Protein AF-A0A645D4J9-F1 (afdb_monomer_lite)

Organism: NCBI:txid1076179

Radius of gyration: 24.69 Å; chains: 1; bounding box: 59×54×54 Å

Structure (mmCIF, N/CA/C/O backbone):
data_AF-A0A645D4J9-F1
#
_entry.id   AF-A0A645D4J9-F1
#
loop_
_atom_site.group_PDB
_atom_site.id
_atom_site.type_symbol
_atom_site.label_atom_id
_atom_site.label_alt_id
_atom_site.label_comp_id
_atom_site.label_asym_id
_atom_site.label_entity_id
_atom_site.label_seq_id
_atom_site.pdbx_PDB_ins_code
_atom_site.Cartn_x
_atom_site.Cartn_y
_atom_site.Cartn_z
_atom_site.occupancy
_atom_site.B_iso_or_equiv
_atom_site.auth_seq_id
_atom_site.auth_comp_id
_atom_site.auth_asym_id
_atom_site.auth_atom_id
_atom_site.pdbx_PDB_model_num
ATOM 1 N N . MET A 1 1 ? -3.483 6.373 19.354 1.00 49.97 1 MET A N 1
ATOM 2 C CA . MET A 1 1 ? -4.827 6.719 18.842 1.00 49.97 1 MET A CA 1
ATOM 3 C C . MET A 1 1 ? -5.798 6.768 20.011 1.00 49.97 1 MET A C 1
ATOM 5 O O . MET A 1 1 ? -5.728 5.879 20.851 1.00 49.97 1 MET A O 1
ATOM 9 N N . THR A 1 2 ? -6.662 7.783 20.091 1.00 68.56 2 THR A N 1
ATOM 10 C CA . THR A 1 2 ? -7.781 7.815 21.055 1.00 68.56 2 THR A CA 1
ATOM 11 C C . THR A 1 2 ? -8.866 6.850 20.581 1.00 68.56 2 THR A C 1
ATOM 13 O O . THR A 1 2 ? -9.173 6.830 19.387 1.00 68.56 2 THR A O 1
ATOM 16 N N . LYS A 1 3 ? -9.419 6.028 21.480 1.00 84.44 3 LYS A N 1
ATOM 17 C CA . LYS A 1 3 ? -10.487 5.077 21.137 1.00 84.44 3 LYS A CA 1
ATOM 18 C C . LYS A 1 3 ? -11.760 5.845 20.759 1.00 84.44 3 LYS A C 1
ATOM 20 O O . LYS A 1 3 ? -12.033 6.909 21.307 1.00 84.44 3 LYS A O 1
ATOM 25 N N . CYS A 1 4 ? -12.540 5.300 19.833 1.00 92.75 4 CYS A N 1
ATOM 26 C CA . CYS A 1 4 ? -13.821 5.864 19.413 1.00 92.75 4 CYS A CA 1
ATOM 27 C C . CYS A 1 4 ? -14.784 4.749 19.012 1.00 92.75 4 CYS A C 1
ATOM 29 O O . CYS A 1 4 ? -14.361 3.622 18.750 1.00 92.75 4 CYS A O 1
ATOM 31 N N . VAL A 1 5 ? -16.068 5.079 18.939 1.00 94.06 5 VAL A N 1
ATOM 32 C CA . VAL A 1 5 ? -17.047 4.268 18.215 1.00 94.06 5 VAL A CA 1
ATOM 33 C C . VAL A 1 5 ? -17.071 4.776 16.781 1.00 94.06 5 VAL A C 1
ATOM 35 O O . VAL A 1 5 ? -17.392 5.940 16.547 1.00 94.06 5 VAL A O 1
ATOM 38 N N . ARG A 1 6 ? -16.712 3.912 15.832 1.00 94.62 6 ARG A N 1
ATOM 39 C CA . ARG A 1 6 ? -16.712 4.224 14.402 1.00 94.62 6 ARG A CA 1
ATOM 40 C C . ARG A 1 6 ? -17.836 3.472 13.700 1.00 94.62 6 ARG A C 1
ATOM 42 O O . ARG A 1 6 ? -18.024 2.283 13.936 1.00 94.62 6 ARG A O 1
ATOM 49 N N . MET A 1 7 ? -18.543 4.170 12.821 1.00 95.50 7 MET A N 1
ATOM 50 C CA . MET A 1 7 ? -19.530 3.608 11.908 1.00 95.50 7 MET A CA 1
ATOM 51 C C . MET A 1 7 ? -19.189 4.034 10.482 1.00 95.50 7 MET A C 1
ATOM 53 O O . MET A 1 7 ? -19.069 5.230 10.227 1.00 95.50 7 MET A O 1
ATOM 57 N N . ASP A 1 8 ? -19.089 3.068 9.572 1.00 94.25 8 ASP A N 1
ATOM 58 C CA . ASP A 1 8 ? -19.021 3.282 8.127 1.00 94.25 8 ASP A CA 1
ATOM 59 C C . ASP A 1 8 ? -20.307 2.708 7.511 1.00 94.25 8 ASP A C 1
ATOM 61 O O . ASP A 1 8 ? -20.560 1.506 7.599 1.00 94.25 8 ASP A O 1
ATOM 65 N N . LEU A 1 9 ? -21.152 3.566 6.939 1.00 92.38 9 LEU A N 1
ATOM 66 C CA . LEU A 1 9 ? -22.472 3.196 6.427 1.00 92.38 9 LEU A CA 1
ATOM 67 C C . LEU A 1 9 ? -22.624 3.629 4.966 1.00 92.38 9 LEU A C 1
ATOM 69 O O . LEU A 1 9 ? -22.587 4.820 4.657 1.00 92.38 9 LEU A O 1
ATOM 73 N N . MET A 1 10 ? -22.836 2.662 4.071 1.00 92.56 10 MET A N 1
ATOM 74 C CA . MET A 1 10 ? -23.233 2.940 2.689 1.00 92.56 10 MET A CA 1
ATOM 75 C C . MET A 1 10 ? -24.718 3.310 2.652 1.00 92.56 10 MET A C 1
ATOM 77 O O . MET A 1 10 ? -25.559 2.542 3.116 1.00 92.56 10 MET A O 1
ATOM 81 N N . LEU A 1 11 ? -25.032 4.485 2.114 1.00 91.56 11 LEU A N 1
ATOM 82 C CA . LEU A 1 11 ? -26.391 5.006 1.996 1.00 91.56 11 LEU A CA 1
ATOM 83 C C . LEU A 1 11 ? -26.972 4.680 0.617 1.00 91.56 11 LEU A C 1
ATOM 85 O O . LEU A 1 11 ? -26.248 4.637 -0.378 1.00 91.56 11 LEU A O 1
ATOM 89 N N . ASP A 1 12 ? -28.298 4.562 0.531 1.00 90.50 12 ASP A N 1
ATOM 90 C CA . ASP A 1 12 ? -29.012 4.336 -0.738 1.00 90.50 12 ASP A CA 1
ATOM 91 C C . ASP A 1 12 ? -28.785 5.461 -1.764 1.00 90.50 12 ASP A C 1
ATOM 93 O O . ASP A 1 12 ? -28.918 5.260 -2.970 1.00 90.50 12 ASP A O 1
ATOM 97 N N . SER A 1 13 ? -28.402 6.652 -1.295 1.00 90.00 13 SER A N 1
ATOM 98 C CA . SER A 1 13 ? -28.019 7.802 -2.119 1.00 90.00 13 SER A CA 1
ATOM 99 C C . SER A 1 13 ? -26.659 7.642 -2.817 1.00 90.00 13 SER A C 1
ATOM 101 O O . SER A 1 13 ? -26.274 8.505 -3.605 1.00 90.00 13 SER A O 1
ATOM 103 N N . GLY A 1 14 ? -25.919 6.562 -2.539 1.00 88.94 14 GLY A N 1
ATOM 104 C CA . GLY A 1 14 ? -24.580 6.295 -3.075 1.00 88.94 14 GLY A CA 1
ATOM 105 C C . GLY A 1 14 ? -23.442 6.960 -2.293 1.00 88.94 14 GLY A C 1
ATOM 106 O O . GLY A 1 14 ? -22.277 6.773 -2.634 1.00 88.94 14 GLY A O 1
ATOM 107 N N . TYR A 1 15 ? -23.757 7.720 -1.242 1.00 92.31 15 TYR A N 1
ATOM 108 C CA . TYR A 1 15 ? -22.769 8.263 -0.312 1.00 92.31 15 TYR A CA 1
ATOM 109 C C . TYR A 1 15 ? -22.332 7.197 0.696 1.00 92.31 15 TYR A C 1
ATOM 111 O O . TYR A 1 15 ? -23.142 6.406 1.172 1.00 92.31 15 TYR A O 1
ATOM 119 N N . THR A 1 16 ? -21.068 7.240 1.115 1.00 91.81 16 THR A N 1
ATOM 120 C CA . THR A 1 16 ? -20.629 6.566 2.348 1.00 91.81 16 THR A CA 1
ATOM 121 C C . THR A 1 16 ? -20.579 7.581 3.483 1.00 91.81 16 THR A C 1
ATOM 123 O O . THR A 1 16 ? -19.806 8.536 3.410 1.00 91.81 16 THR A O 1
ATOM 126 N N . LEU A 1 17 ? -21.400 7.386 4.518 1.00 94.44 17 LEU A N 1
ATOM 127 C CA . LEU A 1 17 ? -21.369 8.160 5.757 1.00 94.44 17 LEU A CA 1
ATOM 128 C C . LEU A 1 17 ? -20.423 7.490 6.754 1.00 94.44 17 LEU A C 1
ATOM 130 O O . LEU A 1 17 ? -20.649 6.352 7.161 1.00 94.44 17 LEU A O 1
ATOM 134 N N . VAL A 1 18 ? -19.410 8.229 7.194 1.00 95.81 18 VAL A N 1
ATOM 135 C CA . VAL A 1 18 ? -18.502 7.816 8.263 1.00 95.81 18 VAL A CA 1
ATOM 136 C C . VAL A 1 18 ? -18.717 8.710 9.478 1.00 95.81 18 VAL A C 1
ATOM 138 O O . VAL A 1 18 ? -18.652 9.938 9.376 1.00 95.81 18 VAL A O 1
ATOM 141 N N . VAL A 1 19 ? -18.958 8.097 10.635 1.00 97.25 19 VAL A N 1
ATOM 142 C CA . VAL A 1 19 ? -19.100 8.794 11.919 1.00 97.25 19 VAL A CA 1
ATOM 143 C C . VAL A 1 19 ? -18.122 8.204 12.921 1.00 97.25 19 VAL A C 1
ATOM 145 O O . VAL A 1 19 ? -18.145 7.001 13.174 1.00 97.25 19 VAL A O 1
ATOM 148 N N . LEU A 1 20 ? -17.276 9.050 13.506 1.00 96.62 20 LEU A N 1
ATOM 149 C CA . LEU A 1 20 ? -16.421 8.694 14.634 1.00 96.62 20 LEU A CA 1
ATOM 150 C C . LEU A 1 20 ? -16.903 9.470 15.852 1.00 96.62 20 LEU A C 1
ATOM 152 O O . LEU A 1 20 ? -16.869 10.698 15.851 1.00 96.62 20 LEU A O 1
ATOM 156 N N . TYR A 1 21 ? -17.329 8.762 16.889 1.00 97.19 21 TYR A N 1
ATOM 157 C CA . TYR A 1 21 ? -17.737 9.348 18.158 1.00 97.19 21 TYR A CA 1
ATOM 158 C C . TYR A 1 21 ? -16.696 9.054 19.237 1.00 97.19 21 TYR A C 1
ATOM 160 O O . TYR A 1 21 ? -16.353 7.896 19.483 1.00 97.19 21 TYR A O 1
ATOM 168 N N . TYR A 1 22 ? -16.200 10.109 19.878 1.00 95.44 22 TYR A N 1
ATOM 169 C CA . TYR A 1 22 ? -15.196 10.082 20.938 1.00 95.44 22 TYR A CA 1
ATOM 170 C C . TYR A 1 22 ? -15.843 10.500 22.268 1.00 95.44 22 TYR A C 1
ATOM 172 O O . TYR A 1 22 ? -15.874 11.699 22.568 1.00 95.44 22 TYR A O 1
ATOM 180 N N . PRO A 1 23 ? -16.333 9.552 23.091 1.00 93.62 23 PRO A N 1
ATOM 181 C CA . PRO A 1 23 ? -17.029 9.877 24.339 1.00 93.62 23 PRO A CA 1
ATOM 182 C C . PRO A 1 23 ? -16.160 10.639 25.344 1.00 93.62 23 PRO A C 1
ATOM 184 O O . PRO A 1 23 ? -16.650 11.512 26.049 1.00 93.62 23 PRO A O 1
ATOM 187 N N . GLU A 1 24 ? -14.853 10.355 25.390 1.00 92.69 24 GLU A N 1
ATOM 188 C CA . GLU A 1 24 ? -13.922 10.962 26.360 1.00 92.69 24 GLU A CA 1
ATOM 189 C C . GLU A 1 24 ? -13.765 12.478 26.202 1.00 92.69 24 GLU A C 1
ATOM 191 O O . GLU A 1 24 ? -13.467 13.176 27.169 1.00 92.69 24 GLU A O 1
ATOM 196 N N . ILE A 1 25 ? -13.953 12.979 24.982 1.00 92.75 25 ILE A N 1
ATOM 197 C CA . ILE A 1 25 ? -13.837 14.402 24.645 1.00 92.75 25 ILE A CA 1
ATOM 198 C C . ILE A 1 25 ? -15.144 14.965 24.083 1.00 92.75 25 ILE A C 1
ATOM 200 O O . ILE A 1 25 ? -15.151 16.077 23.562 1.00 92.75 25 ILE A O 1
ATOM 204 N N . SER A 1 26 ? -16.236 14.198 24.168 1.00 94.25 26 SER A N 1
ATOM 205 C CA . SER A 1 26 ? -17.559 14.551 23.650 1.00 94.25 26 SER A CA 1
ATOM 206 C C . SER A 1 26 ? -17.520 15.085 22.214 1.00 94.25 26 SER A C 1
ATOM 208 O O . SER A 1 26 ? -18.123 16.114 21.919 1.00 94.25 26 SER A O 1
ATOM 210 N N . ALA A 1 27 ? -16.798 14.417 21.314 1.00 95.94 27 ALA A N 1
ATOM 211 C CA . ALA A 1 27 ? -16.612 14.893 19.943 1.00 95.94 27 ALA A CA 1
ATOM 212 C C . ALA A 1 27 ? -17.126 13.894 18.907 1.00 95.94 27 ALA A C 1
ATOM 214 O O . ALA A 1 27 ? -16.941 12.686 19.046 1.00 95.94 27 ALA A O 1
ATOM 215 N N . TYR A 1 28 ? -17.713 14.419 17.838 1.00 97.25 28 TYR A N 1
ATOM 216 C CA . TYR A 1 28 ? -18.049 13.677 16.631 1.00 97.25 28 TYR A CA 1
ATOM 217 C C . TYR A 1 28 ? -17.191 14.170 15.472 1.00 97.25 28 TYR A C 1
ATOM 219 O O . TYR A 1 28 ? -17.025 15.375 15.295 1.00 97.25 28 TYR A O 1
ATOM 227 N N . VAL A 1 29 ? -16.697 13.246 14.656 1.00 96.12 29 VAL A N 1
ATOM 228 C CA . VAL A 1 29 ? -16.125 13.532 13.339 1.00 96.12 29 VAL A CA 1
ATOM 229 C C . VAL A 1 29 ? -17.052 12.927 12.301 1.00 96.12 29 VAL A C 1
ATOM 231 O O . VAL A 1 29 ? -17.356 11.736 12.361 1.00 96.12 29 VAL A O 1
ATOM 234 N N . PHE A 1 30 ? -17.487 13.747 11.353 1.00 96.19 30 PHE A N 1
ATOM 235 C CA . PHE A 1 30 ? -18.355 13.328 10.263 1.00 96.19 30 PHE A CA 1
ATOM 236 C C . PHE A 1 30 ? -17.601 13.411 8.953 1.00 96.19 30 PHE A C 1
ATOM 238 O O . PHE A 1 30 ? -17.002 14.445 8.648 1.00 96.19 30 PHE A O 1
ATOM 245 N N . GLN A 1 31 ? -17.667 12.341 8.168 1.00 94.62 31 GLN A N 1
ATOM 246 C CA . GLN A 1 31 ? -17.131 12.322 6.818 1.00 94.62 31 GLN A CA 1
ATOM 247 C C . GLN A 1 31 ? -18.167 11.767 5.846 1.00 94.62 31 GLN A C 1
ATOM 249 O O . GLN A 1 31 ? -18.916 10.846 6.170 1.00 94.62 31 GLN A O 1
ATOM 254 N N . MET A 1 32 ? -18.203 12.335 4.646 1.00 91.50 32 MET A N 1
ATOM 255 C CA . MET A 1 32 ? -18.930 11.764 3.514 1.00 91.50 32 MET A CA 1
ATOM 256 C C . MET A 1 32 ? -18.083 11.893 2.260 1.00 91.50 32 MET A C 1
ATOM 258 O O . MET A 1 32 ? -17.459 12.932 2.046 1.00 91.50 32 MET A O 1
ATOM 262 N N . ASN A 1 33 ? -18.112 10.857 1.427 1.00 82.06 33 ASN A N 1
ATOM 263 C CA . ASN A 1 33 ? -17.430 10.836 0.139 1.00 82.06 33 ASN A CA 1
ATOM 264 C C . ASN A 1 33 ? -18.410 10.436 -0.968 1.00 82.06 33 ASN A C 1
ATOM 266 O O . ASN A 1 33 ? -19.174 9.484 -0.797 1.00 82.06 33 ASN A O 1
ATOM 270 N N . ILE A 1 34 ? -18.363 11.143 -2.100 1.00 82.69 34 ILE A N 1
ATOM 271 C CA . ILE A 1 34 ? -19.009 10.738 -3.357 1.00 82.69 34 ILE A CA 1
ATOM 272 C C . ILE A 1 34 ? -18.255 11.346 -4.544 1.00 82.69 34 ILE A C 1
ATOM 274 O O . ILE A 1 34 ? -17.895 12.515 -4.492 1.00 82.69 34 ILE A O 1
ATOM 278 N N . ASN A 1 35 ? -18.021 10.596 -5.626 1.00 77.00 35 ASN A N 1
ATOM 279 C CA . ASN A 1 35 ? -17.474 11.122 -6.893 1.00 77.00 35 ASN A CA 1
ATOM 280 C C . ASN A 1 35 ? -16.235 12.047 -6.752 1.00 77.00 35 ASN A C 1
ATOM 282 O O . ASN A 1 35 ? -16.114 13.034 -7.474 1.00 77.00 35 ASN A O 1
ATOM 286 N N . GLY A 1 36 ? -15.331 11.760 -5.807 1.00 72.25 36 GLY A N 1
ATOM 287 C CA . GLY A 1 36 ? -14.141 12.583 -5.534 1.00 72.25 36 GLY A CA 1
ATOM 288 C C . GLY A 1 36 ? -14.389 13.843 -4.689 1.00 72.25 36 GLY A C 1
ATOM 289 O O . GLY A 1 36 ? -13.440 14.530 -4.319 1.00 72.25 36 GLY A O 1
ATOM 290 N N . GLU A 1 37 ? -15.638 14.142 -4.328 1.00 79.19 37 GLU A N 1
ATOM 291 C CA . GLU A 1 37 ? -15.977 15.158 -3.338 1.00 79.19 37 GLU A CA 1
ATOM 292 C C . GLU A 1 37 ? -15.949 14.587 -1.920 1.00 79.19 37 GLU A C 1
ATOM 294 O O . GLU A 1 37 ? -16.648 13.620 -1.610 1.00 79.19 37 GLU A O 1
ATOM 299 N N . GLN A 1 38 ? -15.193 15.250 -1.045 1.00 86.56 38 GLN A N 1
ATOM 300 C CA . GLN A 1 38 ? -15.100 14.916 0.372 1.00 86.56 38 GLN A CA 1
ATOM 301 C C . GLN A 1 38 ? -15.705 16.015 1.252 1.00 86.56 38 GLN A C 1
ATOM 303 O O . GLN A 1 38 ? -15.517 17.215 1.014 1.00 86.56 38 GLN A O 1
ATOM 308 N N . MET A 1 39 ? -16.396 15.574 2.298 1.00 89.81 39 MET A N 1
ATOM 309 C CA . MET A 1 39 ? -16.811 16.352 3.458 1.00 89.81 39 MET A CA 1
ATOM 310 C C . MET A 1 39 ? -16.091 15.807 4.689 1.00 89.81 39 MET A C 1
ATOM 312 O O . MET A 1 39 ? -16.045 14.595 4.879 1.00 89.81 39 MET A O 1
ATOM 316 N N . ASN A 1 40 ? -15.556 16.693 5.528 1.00 93.50 40 ASN A N 1
ATOM 317 C CA . ASN A 1 40 ? -14.990 16.345 6.830 1.00 93.50 40 ASN A CA 1
ATOM 318 C C . ASN A 1 40 ? -15.180 17.521 7.794 1.00 93.50 40 ASN A C 1
ATOM 320 O O . ASN A 1 40 ? -14.738 18.633 7.496 1.00 93.50 40 ASN A O 1
ATOM 324 N N . TYR A 1 41 ? -15.845 17.292 8.924 1.00 94.50 41 TYR A N 1
ATOM 325 C CA . TYR A 1 41 ? -15.953 18.283 9.991 1.00 94.50 41 TYR A CA 1
ATOM 326 C C . TYR A 1 41 ? -16.066 17.646 11.372 1.00 94.50 41 TYR A C 1
ATOM 328 O O . TYR A 1 41 ? -16.441 16.481 11.514 1.00 94.50 41 TYR A O 1
ATOM 336 N N . ILE A 1 42 ? -15.766 18.448 12.397 1.00 95.88 42 ILE A N 1
ATOM 337 C CA . ILE A 1 42 ? -15.863 18.048 13.803 1.00 95.88 42 ILE A CA 1
ATOM 338 C C . ILE A 1 42 ? -17.003 18.811 14.471 1.00 95.88 42 ILE A C 1
ATOM 340 O O . ILE A 1 42 ? -17.146 20.019 14.277 1.00 95.88 42 ILE A O 1
ATOM 344 N N . TYR A 1 43 ? -17.785 18.112 15.282 1.00 96.56 43 TYR A N 1
ATOM 345 C CA . TYR A 1 43 ? -18.753 18.687 16.205 1.00 96.56 43 TYR A CA 1
ATOM 346 C C . TYR A 1 43 ? -18.336 18.363 17.639 1.00 96.56 43 TYR A C 1
ATOM 348 O O . TYR A 1 43 ? -18.216 17.193 18.005 1.00 96.56 43 TYR A O 1
ATOM 356 N N . ASN A 1 44 ? -18.118 19.391 18.453 1.00 95.25 44 ASN A N 1
ATOM 357 C CA . ASN A 1 44 ? -17.885 19.243 19.881 1.00 95.25 44 ASN A CA 1
ATOM 358 C C . ASN A 1 44 ? -19.231 19.322 20.611 1.00 95.25 44 ASN A C 1
ATOM 360 O O . ASN A 1 44 ? -19.824 20.390 20.755 1.00 95.25 44 ASN A O 1
ATOM 364 N N . ALA A 1 45 ? -19.720 18.183 21.086 1.00 93.69 45 ALA A N 1
ATOM 365 C CA . ALA A 1 45 ? -20.971 18.093 21.823 1.00 93.69 45 ALA A CA 1
ATOM 366 C C . ALA A 1 45 ? -20.875 18.685 23.241 1.00 93.69 45 ALA A C 1
ATOM 368 O O . ALA A 1 45 ? -21.913 18.961 23.840 1.00 93.69 45 ALA A O 1
ATOM 369 N N . ALA A 1 46 ? -19.669 18.912 23.785 1.00 92.94 46 ALA A N 1
ATOM 370 C CA . ALA A 1 46 ? -19.516 19.532 25.104 1.00 92.94 46 ALA A CA 1
ATOM 371 C C . ALA A 1 46 ? -19.904 21.020 25.112 1.00 92.94 46 ALA A C 1
ATOM 373 O O . ALA A 1 46 ? -20.443 21.502 26.108 1.00 92.94 46 ALA A O 1
ATOM 374 N N . ASP A 1 47 ? -19.628 21.747 24.026 1.00 94.31 47 ASP A N 1
ATOM 375 C CA . ASP A 1 47 ? -19.879 23.193 23.920 1.00 94.31 47 ASP A CA 1
ATOM 376 C C . ASP A 1 47 ? -20.746 23.593 22.712 1.00 94.31 47 ASP A C 1
ATOM 378 O O . ASP A 1 47 ? -21.088 24.766 22.552 1.00 94.31 47 ASP A O 1
ATOM 382 N N . GLY A 1 48 ? -21.145 22.627 21.882 1.00 92.88 48 GLY A N 1
ATOM 383 C CA . GLY A 1 48 ? -21.988 22.836 20.711 1.00 92.88 48 GLY A CA 1
ATOM 384 C C . GLY A 1 48 ? -21.260 23.456 19.514 1.00 92.88 48 GLY A C 1
ATOM 385 O O . GLY A 1 48 ? -21.923 23.908 18.577 1.00 92.88 48 GLY A O 1
ATOM 386 N N . THR A 1 49 ? -19.925 23.519 19.532 1.00 93.81 49 THR A N 1
ATOM 387 C CA . THR A 1 49 ? -19.141 24.154 18.467 1.00 93.81 49 THR A CA 1
ATOM 388 C C . THR A 1 49 ? -18.857 23.212 17.299 1.00 93.81 49 THR A C 1
ATOM 390 O O . THR A 1 49 ? -18.784 21.991 17.439 1.00 93.81 49 THR A O 1
ATOM 393 N N . PHE A 1 50 ? -18.675 23.803 16.117 1.00 93.06 50 PHE A N 1
ATOM 394 C CA . PHE A 1 50 ? -18.296 23.090 14.903 1.00 93.06 50 PHE A CA 1
ATOM 395 C C . PHE A 1 50 ? -16.926 23.566 14.435 1.00 93.06 50 PHE A C 1
ATOM 397 O O . PHE A 1 50 ? -16.713 24.766 14.258 1.00 93.06 50 PHE A O 1
ATOM 404 N N . MET A 1 51 ? -16.022 22.628 14.163 1.00 91.62 51 MET A N 1
ATOM 405 C CA . MET A 1 51 ? -14.816 22.896 13.387 1.00 91.62 51 MET A CA 1
ATOM 406 C C . MET A 1 51 ? -15.096 22.523 11.938 1.00 91.62 51 MET A C 1
ATOM 408 O O . MET A 1 51 ? -14.909 21.385 11.507 1.00 91.62 51 MET A O 1
ATOM 412 N N . VAL A 1 52 ? -15.600 23.510 11.210 1.00 85.50 52 VAL A N 1
ATOM 413 C CA . VAL A 1 52 ? -15.890 23.457 9.780 1.00 85.50 52 VAL A CA 1
ATOM 414 C C . VAL A 1 52 ? -15.141 24.629 9.165 1.00 85.50 52 VAL A C 1
ATOM 416 O O . VAL A 1 52 ? -15.220 25.740 9.692 1.00 85.50 52 VAL A O 1
ATOM 419 N N . ASP A 1 53 ? -14.423 24.414 8.063 1.00 77.62 53 ASP A N 1
ATOM 420 C CA . ASP A 1 53 ? -13.939 25.546 7.269 1.00 77.62 53 ASP A CA 1
ATOM 421 C C . ASP A 1 53 ? -15.161 26.362 6.831 1.00 77.62 53 ASP A C 1
ATOM 423 O O . ASP A 1 53 ? -16.052 25.840 6.161 1.00 77.62 53 ASP A O 1
ATOM 427 N N . SER A 1 54 ? -15.231 27.634 7.231 1.00 66.06 54 SER A N 1
ATOM 428 C CA . SER A 1 54 ? -16.393 28.489 6.980 1.00 66.06 54 SER A CA 1
ATOM 429 C C . SER A 1 54 ? -16.755 28.576 5.497 1.00 66.06 54 SER A C 1
ATOM 431 O O . SER A 1 54 ? -17.933 28.709 5.177 1.00 66.06 54 SER A O 1
ATOM 433 N N . ASN A 1 55 ? -15.777 28.427 4.596 1.00 76.88 55 ASN A N 1
ATOM 434 C CA . ASN A 1 55 ? -16.015 28.420 3.150 1.00 76.88 55 ASN A CA 1
ATOM 435 C C . ASN A 1 55 ? -16.720 27.144 2.655 1.00 76.88 55 ASN A C 1
ATOM 437 O O . ASN A 1 55 ? -17.203 27.102 1.527 1.00 76.88 55 ASN A O 1
ATOM 441 N N . ASN A 1 56 ? -16.795 26.108 3.492 1.00 85.00 56 ASN A N 1
ATOM 442 C CA . ASN A 1 56 ? -17.339 24.797 3.159 1.00 85.00 56 ASN A CA 1
ATOM 443 C C . ASN A 1 56 ? -18.671 24.479 3.852 1.00 85.00 56 ASN A C 1
ATOM 445 O O . ASN A 1 56 ? -19.293 23.480 3.498 1.00 85.00 56 ASN A O 1
ATOM 449 N N . ARG A 1 57 ? -19.159 25.309 4.787 1.00 90.62 57 ARG A N 1
ATOM 450 C CA . ARG A 1 57 ? -20.382 25.000 5.553 1.00 90.62 57 ARG A CA 1
ATOM 451 C C . ARG A 1 57 ? -21.604 24.758 4.664 1.00 90.62 57 ARG A C 1
ATOM 453 O O . ARG A 1 57 ? -22.192 23.687 4.736 1.00 90.62 57 ARG A O 1
ATOM 460 N N . GLU A 1 58 ? -21.957 25.707 3.797 1.00 91.75 58 GLU A N 1
ATOM 461 C CA . GLU A 1 58 ? -23.121 25.566 2.902 1.00 91.75 58 GLU A CA 1
ATOM 462 C C . GLU A 1 58 ? -22.981 24.366 1.952 1.00 91.75 58 GLU A C 1
ATOM 464 O O . GLU A 1 58 ? -23.960 23.698 1.612 1.00 91.75 58 GLU A O 1
ATOM 469 N N . ARG A 1 59 ? -21.747 24.069 1.522 1.00 91.62 59 ARG A N 1
ATOM 470 C CA . ARG A 1 59 ? -21.445 22.890 0.705 1.00 91.62 59 ARG A CA 1
ATOM 471 C C . ARG A 1 59 ? -21.705 21.603 1.491 1.00 91.62 59 ARG A C 1
ATOM 473 O O . ARG A 1 59 ? -22.341 20.703 0.953 1.00 91.62 59 ARG A O 1
ATOM 480 N N . PHE A 1 60 ? -21.262 21.526 2.743 1.00 93.25 60 PHE A N 1
ATOM 481 C CA . PHE A 1 60 ? -21.463 20.361 3.607 1.00 93.25 60 PHE A CA 1
ATOM 482 C C . PHE A 1 60 ? -22.938 20.151 3.942 1.00 93.25 60 PHE A C 1
ATOM 484 O O . PHE A 1 60 ? -23.432 19.036 3.822 1.00 93.25 60 PHE A O 1
ATOM 491 N N . GLU A 1 61 ? -23.677 21.215 4.255 1.00 93.81 61 GLU A N 1
ATOM 492 C CA . GLU A 1 61 ? -25.124 21.132 4.487 1.00 93.81 61 GLU A CA 1
ATOM 493 C C . GLU A 1 61 ? -25.863 20.596 3.243 1.00 93.81 61 GLU A C 1
ATOM 495 O O . GLU A 1 61 ? -26.739 19.734 3.357 1.00 93.81 61 GLU A O 1
ATOM 500 N N . ARG A 1 62 ? -25.452 21.010 2.034 1.00 92.50 62 ARG A N 1
ATOM 501 C CA . ARG A 1 62 ? -25.988 20.466 0.775 1.00 92.50 62 ARG A CA 1
ATOM 502 C C . ARG A 1 62 ? -25.649 18.989 0.581 1.00 92.50 62 ARG A C 1
ATOM 504 O O . ARG A 1 62 ? -26.522 18.232 0.172 1.00 92.50 62 ARG A O 1
ATOM 511 N N . MET A 1 63 ? -24.410 18.581 0.863 1.00 93.06 63 MET A N 1
ATOM 512 C CA . MET A 1 63 ? -23.997 17.175 0.771 1.00 93.06 63 MET A CA 1
ATOM 513 C C . MET A 1 63 ? -24.789 16.300 1.744 1.00 93.06 63 MET A C 1
ATOM 515 O O . MET A 1 63 ? -25.294 15.261 1.339 1.00 93.06 63 MET A O 1
ATOM 519 N N . ILE A 1 64 ? -24.972 16.746 2.989 1.00 94.31 64 ILE A N 1
ATOM 520 C CA . ILE A 1 64 ? -25.769 16.028 3.991 1.00 94.31 64 ILE A CA 1
ATOM 521 C C . ILE A 1 64 ? -27.223 15.901 3.535 1.00 94.31 64 ILE A C 1
ATOM 523 O O . ILE A 1 64 ? -27.785 14.813 3.603 1.00 94.31 64 ILE A O 1
ATOM 527 N N . THR A 1 65 ? -27.814 16.979 3.018 1.00 94.62 65 THR A N 1
ATOM 528 C CA . THR A 1 65 ? -29.194 16.958 2.504 1.00 94.62 65 THR A CA 1
ATOM 529 C C . THR A 1 65 ? -29.330 16.021 1.299 1.00 94.62 65 THR A C 1
ATOM 531 O O . THR A 1 65 ? -30.308 15.289 1.189 1.00 94.62 65 THR A O 1
ATOM 534 N N . ALA A 1 66 ? -28.341 15.995 0.401 1.00 93.50 66 ALA A N 1
ATOM 535 C CA . ALA A 1 66 ? -28.325 15.067 -0.730 1.00 93.50 66 ALA A CA 1
ATOM 536 C C . ALA A 1 66 ? -28.152 13.604 -0.285 1.00 93.50 66 ALA A C 1
ATOM 538 O O . ALA A 1 66 ? -28.733 12.704 -0.887 1.00 93.50 66 ALA A O 1
ATOM 539 N N . ALA A 1 67 ? -27.368 13.374 0.771 1.00 93.00 67 ALA A N 1
ATOM 540 C CA . ALA A 1 67 ? -27.073 12.044 1.281 1.00 93.00 67 ALA A CA 1
ATOM 541 C C . ALA A 1 67 ? -28.217 11.453 2.120 1.00 93.00 67 ALA A C 1
ATOM 543 O O . ALA A 1 67 ? -28.527 10.273 1.960 1.00 93.00 67 ALA A O 1
ATOM 544 N N . LEU A 1 68 ? -28.819 12.255 3.006 1.00 93.31 68 LEU A N 1
ATOM 545 C CA . LEU A 1 68 ? -29.788 11.822 4.025 1.00 93.31 68 LEU A CA 1
ATOM 546 C C . LEU A 1 68 ? -31.236 12.244 3.725 1.00 93.31 68 LEU A C 1
ATOM 548 O O . LEU A 1 68 ? -32.154 11.766 4.388 1.00 93.31 68 LEU A O 1
ATOM 552 N N . GLY A 1 69 ? -31.448 13.117 2.737 1.00 91.00 69 GLY A N 1
ATOM 553 C CA . GLY A 1 69 ? -32.743 13.729 2.442 1.00 91.00 69 GLY A CA 1
ATOM 554 C C . GLY A 1 69 ? -33.027 14.987 3.270 1.00 91.00 69 GLY A C 1
ATOM 555 O O . GLY A 1 69 ? -32.195 15.453 4.052 1.00 91.00 69 GLY A O 1
ATOM 556 N N . GLU A 1 70 ? -34.217 15.563 3.073 1.00 86.06 70 GLU A N 1
ATOM 557 C CA . GLU A 1 70 ? -34.697 16.677 3.899 1.00 86.06 70 GLU A CA 1
ATOM 558 C C . GLU A 1 70 ? -34.869 16.221 5.355 1.00 86.06 70 GLU A C 1
ATOM 560 O O . GLU A 1 70 ? -35.391 15.141 5.633 1.00 86.06 70 GLU A O 1
ATOM 565 N N . THR A 1 71 ? -34.416 17.055 6.289 1.00 81.75 71 THR A N 1
ATOM 566 C CA . THR A 1 71 ? -34.403 16.767 7.725 1.00 81.75 71 THR A CA 1
ATOM 567 C C . THR A 1 71 ? -35.015 17.927 8.501 1.00 81.75 71 THR A C 1
ATOM 569 O O . THR A 1 71 ? -34.804 19.088 8.157 1.00 81.75 71 THR A O 1
ATOM 572 N N . ASP A 1 72 ? -35.722 17.612 9.587 1.00 82.62 72 ASP A N 1
ATOM 573 C CA . ASP A 1 72 ? -36.247 18.599 10.539 1.00 82.62 72 ASP A CA 1
ATOM 574 C C . ASP A 1 72 ? -35.171 19.102 11.530 1.00 82.62 72 ASP A C 1
ATOM 576 O O . ASP A 1 72 ? -35.483 19.779 12.511 1.00 82.62 72 ASP A O 1
ATOM 580 N N . ALA A 1 73 ? -33.895 18.750 11.324 1.00 83.88 73 ALA A N 1
ATOM 581 C CA . ALA A 1 73 ? -32.806 19.182 12.191 1.00 83.88 73 ALA A CA 1
ATOM 582 C C . ALA A 1 73 ? -32.628 20.711 12.152 1.00 83.88 73 ALA A C 1
ATOM 584 O O . ALA A 1 73 ? -32.398 21.294 11.094 1.00 83.88 73 ALA A O 1
ATOM 585 N N . GLU A 1 74 ? -32.627 21.358 13.325 1.00 85.31 74 GLU A N 1
ATOM 586 C CA . GLU A 1 74 ? -32.373 22.807 13.453 1.00 85.31 74 GLU A CA 1
ATOM 587 C C . GLU A 1 74 ? -31.013 23.224 12.868 1.00 85.31 74 GLU A C 1
ATOM 589 O O . GLU A 1 74 ? -30.834 24.355 12.415 1.00 85.31 74 GLU A O 1
ATOM 594 N N . ASN A 1 75 ? -30.047 22.303 12.866 1.00 92.75 75 ASN A N 1
ATOM 595 C CA . ASN A 1 75 ? -28.768 22.454 12.192 1.00 92.75 75 ASN A CA 1
ATOM 596 C C . ASN A 1 75 ? -28.475 21.190 11.380 1.00 92.75 75 ASN A C 1
ATOM 598 O O . ASN A 1 75 ? -28.278 20.115 11.947 1.00 92.75 75 ASN A O 1
ATOM 602 N N . ILE A 1 76 ? -28.401 21.339 10.056 1.00 94.88 76 ILE A N 1
ATOM 603 C CA . ILE A 1 76 ? -28.190 20.236 9.108 1.00 94.88 76 ILE A CA 1
ATOM 604 C C . ILE A 1 76 ? -26.890 19.473 9.414 1.00 94.88 76 ILE A C 1
ATOM 606 O O . ILE A 1 76 ? -26.842 18.256 9.258 1.00 94.88 76 ILE A O 1
ATOM 610 N N . LEU A 1 77 ? -25.862 20.141 9.951 1.00 95.00 77 LEU A N 1
ATOM 611 C CA . LEU A 1 77 ? -24.609 19.491 10.359 1.00 95.00 77 LEU A CA 1
ATOM 612 C C . LEU A 1 77 ? -24.776 18.480 11.515 1.00 95.00 77 LEU A C 1
ATOM 614 O O . LEU A 1 77 ? -23.842 17.741 11.815 1.00 95.00 77 LEU A O 1
ATOM 618 N N . LEU A 1 78 ? -25.931 18.429 12.182 1.00 95.88 78 LEU A N 1
ATOM 619 C CA . LEU A 1 78 ? -26.242 17.435 13.218 1.00 95.88 78 LEU A CA 1
ATOM 620 C C . LEU A 1 78 ? -27.089 16.267 12.703 1.00 95.88 78 LEU A C 1
ATOM 622 O O . LEU A 1 78 ? -27.256 15.282 13.421 1.00 95.88 78 LEU A O 1
ATOM 626 N N . ALA A 1 79 ? -27.596 16.337 11.470 1.00 96.25 79 ALA A N 1
ATOM 627 C CA . ALA A 1 79 ? -28.454 15.304 10.888 1.00 96.25 79 ALA A CA 1
ATOM 628 C C . ALA A 1 79 ? -27.846 13.884 10.866 1.00 96.25 79 ALA A C 1
ATOM 630 O O . ALA A 1 79 ? -28.612 12.925 10.964 1.00 96.25 79 ALA A O 1
ATOM 631 N N . PRO A 1 80 ? -26.511 13.688 10.801 1.00 96.12 80 PRO A N 1
ATOM 632 C CA . PRO A 1 80 ? -25.945 12.343 10.901 1.00 96.12 80 PRO A CA 1
ATOM 633 C C . PRO A 1 80 ? -26.026 11.703 12.301 1.00 96.12 80 PRO A C 1
ATOM 635 O O . PRO A 1 80 ? -25.896 10.484 12.407 1.00 96.12 80 PRO A O 1
ATOM 638 N N . ILE A 1 81 ? -26.229 12.475 13.381 1.00 96.00 81 ILE A N 1
ATOM 639 C CA . ILE A 1 81 ? -26.227 11.943 14.761 1.00 96.00 81 ILE A CA 1
ATOM 640 C C . ILE A 1 81 ? -27.375 10.952 15.008 1.00 96.00 81 ILE A C 1
ATOM 642 O O . ILE A 1 81 ? -27.092 9.864 15.513 1.00 96.00 81 ILE A O 1
ATOM 646 N N . PRO A 1 82 ? -28.645 11.260 14.668 1.00 94.94 82 PRO A N 1
ATOM 647 C CA . PRO A 1 82 ? -29.731 10.289 14.787 1.00 94.94 82 PRO A CA 1
ATOM 648 C C . PRO A 1 82 ? -29.444 8.992 14.030 1.00 94.94 82 PRO A C 1
ATOM 650 O O . PRO A 1 82 ? -29.568 7.923 14.612 1.00 94.94 82 PRO A O 1
ATOM 653 N N . ILE A 1 83 ? -28.953 9.081 12.788 1.00 95.44 83 ILE A N 1
ATOM 654 C CA . ILE A 1 83 ? -28.608 7.906 11.973 1.00 95.44 83 ILE A CA 1
ATOM 655 C C . ILE A 1 83 ? -27.562 7.039 12.676 1.00 95.44 83 ILE A C 1
ATOM 657 O O . ILE A 1 83 ? -27.725 5.824 12.766 1.00 95.44 83 ILE A O 1
ATOM 661 N N . PHE A 1 84 ? -26.509 7.657 13.213 1.00 97.00 84 PHE A N 1
ATOM 662 C CA . PHE A 1 84 ? -25.481 6.959 13.978 1.00 97.00 84 PHE A CA 1
ATOM 663 C C . PHE A 1 84 ? -26.056 6.271 15.223 1.00 97.00 84 PHE A C 1
ATOM 665 O O . PHE A 1 84 ? -25.876 5.067 15.404 1.00 97.00 84 PHE A O 1
ATOM 672 N N . ASN A 1 85 ? -26.784 7.011 16.061 1.00 96.50 85 ASN A N 1
ATOM 673 C CA . ASN A 1 85 ? -27.340 6.481 17.305 1.00 96.50 85 ASN A CA 1
ATOM 674 C C . ASN A 1 85 ? -28.347 5.354 17.054 1.00 96.50 85 ASN A C 1
ATOM 676 O O . ASN A 1 85 ? -28.278 4.317 17.714 1.00 96.50 85 ASN A O 1
ATOM 680 N N . ASP A 1 86 ? -29.238 5.531 16.079 1.00 96.44 86 ASP A N 1
ATOM 681 C CA . ASP A 1 86 ? -30.242 4.538 15.710 1.00 96.44 86 ASP A CA 1
ATOM 682 C C . ASP A 1 86 ? -29.583 3.287 15.135 1.00 96.44 86 ASP A C 1
ATOM 684 O O . ASP A 1 86 ? -29.949 2.179 15.514 1.00 96.44 86 ASP A O 1
ATOM 688 N N . THR A 1 87 ? -28.558 3.437 14.291 1.00 96.50 87 THR A N 1
ATOM 689 C CA . THR A 1 87 ? -27.827 2.293 13.725 1.00 96.50 87 THR A CA 1
ATOM 690 C C . THR A 1 87 ? -27.135 1.480 14.817 1.00 96.50 87 THR A C 1
ATOM 692 O O . THR A 1 87 ? -27.260 0.253 14.844 1.00 96.50 87 THR A O 1
ATOM 695 N N . ILE A 1 88 ? -26.452 2.140 15.759 1.00 96.75 88 ILE A N 1
ATOM 696 C CA . ILE A 1 88 ? -25.809 1.469 16.897 1.00 96.75 88 ILE A CA 1
ATOM 697 C C . ILE A 1 88 ? -26.855 0.771 17.777 1.00 96.75 88 ILE A C 1
ATOM 699 O O . ILE A 1 88 ? -26.695 -0.406 18.109 1.00 96.75 88 ILE A O 1
ATOM 703 N N . GLN A 1 89 ? -27.961 1.448 18.089 1.00 96.44 89 GLN A N 1
ATOM 704 C CA . GLN A 1 89 ? -29.038 0.895 18.908 1.00 96.44 89 GLN A CA 1
ATOM 705 C C . GLN A 1 89 ? -29.746 -0.285 18.226 1.00 96.44 89 GLN A C 1
ATOM 707 O O . GLN A 1 89 ? -30.043 -1.277 18.889 1.00 96.44 89 GLN A O 1
ATOM 712 N N . MET A 1 90 ? -30.012 -0.214 16.921 1.00 95.69 90 MET A N 1
ATOM 713 C CA . MET A 1 90 ? -30.641 -1.298 16.158 1.00 95.6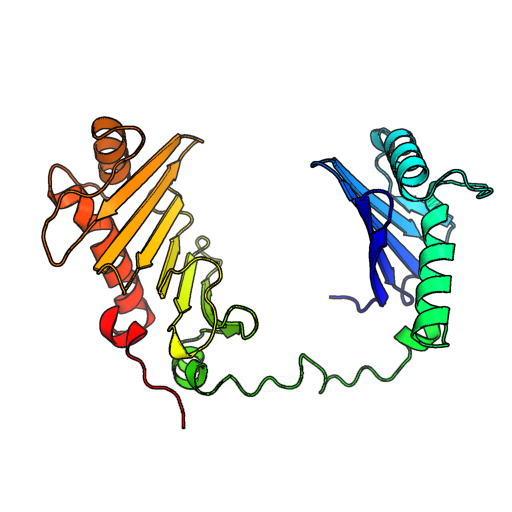9 90 MET A CA 1
ATOM 714 C C . MET A 1 90 ? -29.717 -2.510 16.016 1.00 95.69 90 MET A C 1
ATOM 716 O O . MET A 1 90 ? -30.190 -3.643 16.073 1.00 95.69 90 MET A O 1
ATOM 720 N N . THR A 1 91 ? -28.411 -2.280 15.853 1.00 95.06 91 THR A N 1
ATOM 721 C CA . THR A 1 91 ? -27.425 -3.347 15.620 1.00 95.06 91 THR A CA 1
ATOM 722 C C . THR A 1 91 ? -27.022 -4.045 16.915 1.00 95.06 91 THR A C 1
ATOM 724 O O . THR A 1 91 ? -26.992 -5.272 16.979 1.00 95.06 91 THR A O 1
ATOM 727 N N . PHE A 1 92 ? -26.717 -3.272 17.959 1.00 93.38 92 PHE A N 1
ATOM 728 C CA . PHE A 1 92 ? -26.131 -3.788 19.199 1.00 93.38 92 PHE A CA 1
ATOM 729 C C . PHE A 1 92 ? -27.095 -3.763 20.390 1.00 93.38 92 PHE A C 1
ATOM 731 O O . PHE A 1 92 ? -26.781 -4.319 21.441 1.00 93.38 92 PHE A O 1
ATOM 738 N N . GLY A 1 93 ? -28.260 -3.120 20.265 1.00 95.69 93 GLY A N 1
ATOM 739 C CA . GLY A 1 93 ? -29.226 -2.991 21.360 1.00 95.69 93 GLY A CA 1
ATOM 740 C C . GLY A 1 93 ? -28.784 -2.049 22.486 1.00 95.69 93 GLY A C 1
ATOM 741 O O . GLY A 1 93 ? -29.440 -2.013 23.529 1.00 95.69 93 GLY A O 1
ATOM 742 N N . VAL A 1 94 ? -27.701 -1.292 22.297 1.00 95.94 94 VAL A N 1
ATOM 743 C CA . VAL A 1 94 ? -27.086 -0.401 23.296 1.00 95.94 94 VAL A CA 1
ATOM 744 C C . VAL A 1 94 ? -26.792 0.979 22.701 1.00 95.94 94 VAL A C 1
ATOM 746 O O . VAL A 1 94 ? -26.767 1.135 21.484 1.00 95.94 94 VAL A O 1
ATOM 749 N N . THR A 1 95 ? -26.528 1.978 23.548 1.00 96.12 95 THR A N 1
ATOM 750 C CA . THR A 1 95 ? -26.081 3.310 23.106 1.00 96.12 95 THR A CA 1
ATOM 751 C C . THR A 1 95 ? -24.607 3.303 22.696 1.00 96.12 95 THR A C 1
ATOM 753 O O . THR A 1 95 ? -23.854 2.411 23.086 1.00 96.12 95 THR A O 1
ATOM 756 N N . ALA A 1 96 ? -24.154 4.332 21.972 1.00 94.44 96 ALA A N 1
ATOM 757 C CA . ALA A 1 96 ? -22.741 4.474 21.616 1.00 94.44 96 ALA A CA 1
ATOM 758 C C . ALA A 1 96 ? -21.820 4.597 22.848 1.00 94.44 96 ALA A C 1
ATOM 760 O O . ALA A 1 96 ? -20.748 3.998 22.866 1.00 94.44 96 ALA A O 1
ATOM 761 N N . ASP A 1 97 ? -22.252 5.284 23.913 1.00 94.81 97 ASP A N 1
ATOM 762 C CA . ASP A 1 97 ? -21.499 5.342 25.177 1.00 94.81 97 ASP A CA 1
ATOM 763 C C . ASP A 1 97 ? -21.399 3.965 25.849 1.00 94.81 97 ASP A C 1
ATOM 765 O O . ASP A 1 97 ? -20.342 3.589 26.351 1.00 94.81 97 ASP A O 1
ATOM 769 N N . ALA A 1 98 ? -22.489 3.190 25.847 1.00 94.38 98 ALA A N 1
ATOM 770 C CA . ALA A 1 98 ? -22.493 1.845 26.412 1.00 94.38 98 ALA A CA 1
ATOM 771 C C . ALA A 1 98 ? -21.636 0.881 25.581 1.00 94.38 98 ALA A C 1
ATOM 773 O O . ALA A 1 98 ? -20.903 0.085 26.160 1.00 94.38 98 ALA A O 1
ATOM 774 N N . LEU A 1 99 ? -21.682 0.992 24.248 1.00 93.06 99 LEU A N 1
ATOM 775 C CA . LEU A 1 99 ? -20.816 0.251 23.332 1.00 93.06 99 LEU A CA 1
ATOM 776 C C . LEU A 1 99 ? -19.337 0.585 23.572 1.00 93.06 99 LEU A C 1
ATOM 778 O O . LEU A 1 99 ? -18.514 -0.322 23.635 1.00 93.06 99 LEU A O 1
ATOM 782 N N . TYR A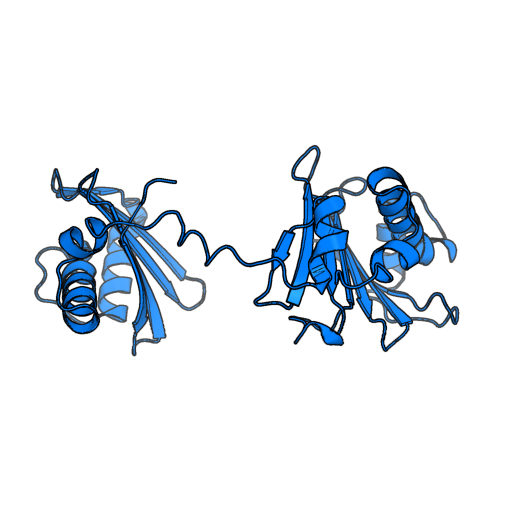 1 100 ? -19.009 1.865 23.766 1.00 92.25 100 TYR A N 1
ATOM 783 C CA . TYR A 1 100 ? -17.656 2.312 24.108 1.00 92.25 100 TYR A CA 1
ATOM 784 C C . TYR A 1 100 ? -17.178 1.789 25.468 1.00 92.25 100 TYR A C 1
ATOM 786 O O . TYR A 1 100 ? -16.013 1.431 25.624 1.00 92.25 100 TYR A O 1
ATOM 794 N N . ALA A 1 101 ? -18.073 1.761 26.458 1.00 91.06 101 ALA A N 1
ATOM 795 C CA . ALA A 1 101 ? -17.776 1.330 27.820 1.00 91.06 101 ALA A CA 1
ATOM 796 C C . ALA A 1 101 ? -17.683 -0.194 27.979 1.00 91.06 101 ALA A C 1
ATOM 798 O O . ALA A 1 101 ? -17.279 -0.663 29.049 1.00 91.06 101 ALA A O 1
ATOM 799 N N . LEU A 1 102 ? -18.058 -0.973 26.954 1.00 87.81 102 LEU A N 1
ATOM 800 C CA . LEU A 1 102 ? -17.808 -2.408 26.966 1.00 87.81 102 LEU A CA 1
ATOM 801 C C . LEU A 1 102 ? -16.311 -2.651 27.179 1.00 87.81 102 LEU A C 1
ATOM 803 O O . LEU A 1 102 ? -15.486 -1.892 26.663 1.00 87.81 102 LEU A O 1
ATOM 807 N N . PRO A 1 103 ? -15.940 -3.692 27.946 1.00 78.94 103 PRO A N 1
ATOM 808 C CA . PRO A 1 103 ? -14.546 -4.052 28.102 1.00 78.94 103 PRO A CA 1
ATOM 809 C C . PRO A 1 103 ? -13.975 -4.308 26.712 1.00 78.94 103 PRO A C 1
ATOM 811 O O . PRO A 1 103 ? -14.283 -5.306 26.063 1.00 78.94 103 PRO A O 1
ATOM 814 N N . PHE A 1 104 ? -13.171 -3.358 26.248 1.00 63.97 104 PHE A N 1
ATOM 815 C CA . PHE A 1 104 ? -12.373 -3.534 25.058 1.00 63.97 104 PHE A CA 1
ATOM 816 C C . PHE A 1 104 ? -11.277 -4.506 25.454 1.00 63.97 104 PHE A C 1
ATOM 818 O O . PHE A 1 104 ? -10.274 -4.101 26.050 1.00 63.97 104 PHE A O 1
ATOM 825 N N . ASP A 1 105 ? -11.526 -5.789 25.222 1.00 49.88 105 ASP A N 1
ATOM 826 C CA . ASP A 1 105 ? -10.537 -6.818 25.463 1.00 49.88 105 ASP A CA 1
ATOM 827 C C . ASP A 1 105 ? -9.334 -6.473 24.581 1.00 49.88 105 ASP A C 1
ATOM 829 O O . ASP A 1 105 ? -9.415 -6.527 23.359 1.00 49.88 105 ASP A O 1
ATOM 833 N N . GLN A 1 106 ? -8.231 -6.000 25.166 1.00 46.91 106 GLN A N 1
ATOM 834 C CA . GLN A 1 106 ? -7.028 -5.685 24.386 1.00 46.91 106 GLN A CA 1
ATOM 835 C C . GLN A 1 106 ? -6.334 -6.957 23.880 1.00 46.91 106 GLN A C 1
ATOM 837 O O . GLN A 1 106 ? -5.462 -6.862 23.026 1.00 46.91 106 GLN A O 1
ATOM 842 N N . THR A 1 107 ? -6.765 -8.137 24.335 1.00 43.81 107 THR A N 1
ATOM 843 C CA . THR A 1 107 ? -6.519 -9.437 23.688 1.00 43.81 107 THR A CA 1
ATOM 844 C C . THR A 1 107 ? -7.350 -9.647 22.419 1.00 43.81 107 THR A C 1
ATOM 846 O O . THR A 1 107 ? -7.023 -10.517 21.622 1.00 43.81 107 THR A O 1
ATOM 849 N N . ALA A 1 108 ? -8.368 -8.812 22.190 1.00 44.81 108 ALA A N 1
ATOM 850 C CA . ALA A 1 108 ? -8.992 -8.566 20.893 1.00 44.81 108 ALA A CA 1
ATOM 851 C C . ALA A 1 108 ? -8.455 -7.271 20.236 1.00 44.81 108 ALA A C 1
ATOM 853 O O . ALA A 1 108 ? -9.132 -6.648 19.417 1.00 44.81 108 ALA A O 1
ATOM 854 N N . ALA A 1 109 ? -7.196 -6.887 20.510 1.00 43.44 109 ALA A N 1
ATOM 855 C CA . ALA A 1 109 ? -6.346 -6.501 19.382 1.00 43.44 109 ALA A CA 1
ATOM 856 C C . ALA A 1 109 ? -6.516 -7.607 18.331 1.00 43.44 109 ALA A C 1
ATOM 858 O O . ALA A 1 109 ? -6.511 -8.764 18.746 1.00 43.44 109 ALA A O 1
ATOM 859 N N . GLN A 1 110 ? -6.787 -7.247 17.065 1.00 45.81 110 GLN A N 1
ATOM 860 C CA . GLN A 1 110 ? -6.993 -8.159 15.919 1.00 45.81 110 GLN A CA 1
ATOM 861 C C . GLN A 1 110 ? -6.614 -9.597 16.275 1.00 45.81 110 GLN A C 1
ATOM 863 O O . GLN A 1 110 ? -5.420 -9.810 16.482 1.00 45.81 110 GLN A O 1
ATOM 868 N N . PRO A 1 111 ? -7.604 -10.500 16.443 1.00 43.78 111 PRO A N 1
ATOM 869 C CA . PRO A 1 111 ? -7.504 -11.699 17.283 1.00 43.78 111 PRO A CA 1
ATOM 870 C C . PRO A 1 111 ? -6.122 -12.277 17.140 1.00 43.78 111 PRO A C 1
ATOM 872 O O . PRO A 1 111 ? -5.930 -12.784 16.045 1.00 43.78 111 PRO A O 1
ATOM 875 N N . GLU A 1 112 ? -5.228 -12.077 18.135 1.00 47.06 112 GLU A N 1
ATOM 876 C CA . GLU A 1 112 ? -3.764 -12.261 18.048 1.00 47.06 112 GLU A CA 1
ATOM 877 C C . GLU A 1 112 ? -3.468 -13.119 16.829 1.00 47.06 112 GLU A C 1
ATOM 879 O O . GLU A 1 112 ? -3.613 -14.342 16.927 1.00 47.06 112 GLU A O 1
ATOM 884 N N . GLN A 1 113 ? -3.356 -12.476 15.646 1.00 52.84 113 GLN A N 1
ATOM 885 C CA . GLN A 1 113 ? -3.462 -13.235 14.402 1.00 52.84 113 GLN A CA 1
ATOM 886 C C . GLN A 1 113 ? -2.194 -14.028 14.446 1.00 52.84 113 GLN A C 1
ATOM 888 O O . GLN A 1 113 ? -1.130 -13.461 14.225 1.00 52.84 113 GLN A O 1
ATOM 893 N N . THR A 1 114 ? -2.309 -15.293 14.862 1.00 59.88 114 THR A N 1
ATOM 894 C CA . THR A 1 114 ? -1.198 -16.214 14.815 1.00 59.88 114 THR A CA 1
ATOM 895 C C . THR A 1 114 ? -0.741 -16.051 13.387 1.00 59.88 114 THR A C 1
ATOM 897 O O . THR A 1 114 ? -1.576 -16.283 12.497 1.00 59.88 114 THR A O 1
ATOM 900 N N . PRO A 1 115 ? 0.467 -15.496 13.182 1.00 66.75 115 PRO A N 1
ATOM 901 C CA . PRO A 1 115 ? 0.910 -15.103 11.867 1.00 66.75 115 PRO A CA 1
ATOM 902 C C . PRO A 1 115 ? 0.629 -16.301 10.991 1.00 66.75 115 PRO A C 1
ATOM 904 O O . PRO A 1 115 ? 0.953 -17.424 11.412 1.00 66.75 115 PRO A O 1
ATOM 907 N N . PRO A 1 116 ? -0.093 -16.124 9.874 1.00 78.75 116 PRO A N 1
ATOM 908 C CA . PRO A 1 116 ? -0.417 -17.270 9.054 1.00 78.75 116 PRO A CA 1
ATOM 909 C C . PRO A 1 116 ? 0.904 -18.006 8.806 1.00 78.75 116 PRO A C 1
ATOM 911 O O . PRO A 1 116 ? 1.902 -17.323 8.587 1.00 78.75 116 PRO A O 1
ATOM 914 N N . PRO A 1 117 ? 0.984 -19.345 8.923 1.00 84.81 117 PRO A N 1
ATOM 915 C CA . PRO A 1 117 ? 2.274 -20.028 9.081 1.00 84.81 117 PRO A CA 1
ATOM 916 C C . PRO A 1 117 ? 3.313 -19.655 8.015 1.00 84.81 117 PRO A C 1
ATOM 918 O O . PRO A 1 117 ? 4.513 -19.612 8.279 1.00 84.81 117 PRO A O 1
ATOM 921 N N . TYR A 1 118 ? 2.846 -19.280 6.822 1.00 85.12 118 TYR A N 1
ATOM 922 C CA . TYR A 1 118 ? 3.679 -18.742 5.757 1.00 85.12 118 TYR A CA 1
ATOM 923 C C . TYR A 1 118 ? 4.471 -17.469 6.097 1.00 85.12 118 TYR A C 1
ATOM 925 O O . TYR A 1 118 ? 5.533 -17.263 5.525 1.00 85.12 118 TYR A O 1
ATOM 933 N N . ALA A 1 119 ? 3.977 -16.622 6.996 1.00 88.50 119 ALA A N 1
ATOM 934 C CA . ALA A 1 119 ? 4.566 -15.340 7.357 1.00 88.50 119 ALA A CA 1
ATOM 935 C C . ALA A 1 119 ? 5.664 -15.463 8.419 1.00 88.50 119 ALA A C 1
ATOM 937 O O . ALA A 1 119 ? 6.501 -14.570 8.516 1.00 88.50 119 ALA A O 1
ATOM 938 N N . LEU A 1 120 ? 5.705 -16.563 9.184 1.00 88.88 120 LEU A N 1
ATOM 939 C CA . LEU A 1 120 ? 6.620 -16.715 10.323 1.00 88.88 120 LEU A CA 1
ATOM 940 C C . LEU A 1 120 ? 8.099 -16.466 9.961 1.00 88.88 120 LEU A C 1
ATOM 942 O O . LEU A 1 120 ? 8.789 -15.798 10.734 1.00 88.88 120 LEU A O 1
ATOM 946 N N . PRO A 1 121 ? 8.623 -16.933 8.809 1.00 90.88 121 PRO A N 1
ATOM 947 C CA . PRO A 1 121 ? 10.011 -16.637 8.441 1.00 90.88 121 PRO A CA 1
ATOM 948 C C . PRO A 1 121 ? 10.229 -15.187 8.002 1.00 90.88 121 PRO A C 1
ATOM 950 O O . PRO A 1 121 ? 11.313 -14.649 8.206 1.00 90.88 121 PRO A O 1
ATOM 953 N N . TYR A 1 122 ? 9.202 -14.533 7.456 1.00 93.44 122 TYR A N 1
ATOM 954 C CA . TYR A 1 122 ? 9.259 -13.130 7.048 1.00 93.44 122 TYR A CA 1
ATOM 955 C C . TYR A 1 122 ? 9.203 -12.182 8.252 1.00 93.44 122 TYR A C 1
ATOM 957 O O . TYR A 1 122 ? 9.894 -11.165 8.271 1.00 93.44 122 TYR A O 1
ATOM 965 N N . GLU A 1 123 ? 8.453 -12.523 9.300 1.00 91.50 123 GLU A N 1
ATOM 966 C CA . GLU A 1 123 ? 8.398 -11.718 10.527 1.00 91.50 123 GLU A CA 1
ATOM 967 C C . GLU A 1 123 ? 9.757 -11.594 11.217 1.00 91.50 123 GLU A C 1
ATOM 969 O O . GLU A 1 123 ? 10.103 -10.532 11.736 1.00 91.50 123 GLU A O 1
ATOM 974 N N . GLN A 1 124 ? 10.576 -12.650 11.166 1.00 90.06 124 GLN A N 1
ATOM 975 C CA . GLN A 1 124 ? 11.946 -12.621 11.693 1.00 90.06 124 GLN A CA 1
ATOM 976 C C . GLN A 1 124 ? 12.837 -11.606 10.960 1.00 90.06 124 GLN A C 1
ATOM 978 O O . GLN A 1 124 ? 13.825 -11.139 11.524 1.00 90.06 124 GLN A O 1
ATOM 983 N N . LEU A 1 125 ? 12.468 -11.243 9.729 1.00 93.31 125 LEU A N 1
ATOM 984 C CA . LEU A 1 125 ? 13.127 -10.232 8.904 1.00 93.31 125 LEU A CA 1
ATOM 985 C C . LEU A 1 125 ? 12.466 -8.846 9.022 1.00 93.31 125 LEU A C 1
ATOM 987 O O . LEU A 1 125 ? 12.881 -7.904 8.350 1.00 93.31 125 LEU A O 1
ATOM 991 N N . GLY A 1 126 ? 11.456 -8.696 9.884 1.00 93.25 126 GLY A N 1
ATOM 992 C CA . GLY A 1 126 ? 10.749 -7.434 10.107 1.00 93.25 126 GLY A CA 1
ATOM 993 C C . GLY A 1 126 ? 9.575 -7.181 9.162 1.00 93.25 126 GLY A C 1
ATOM 994 O O . GLY A 1 126 ? 9.098 -6.050 9.098 1.00 93.25 126 GLY A O 1
ATOM 995 N N . PHE A 1 127 ? 9.102 -8.195 8.432 1.00 94.75 127 PHE A N 1
ATOM 996 C CA . PHE A 1 127 ? 7.849 -8.091 7.684 1.00 94.75 127 PHE A CA 1
ATOM 997 C C . PHE A 1 127 ? 6.644 -8.216 8.623 1.00 94.75 127 PHE A C 1
ATOM 999 O O . PHE A 1 127 ? 6.718 -8.796 9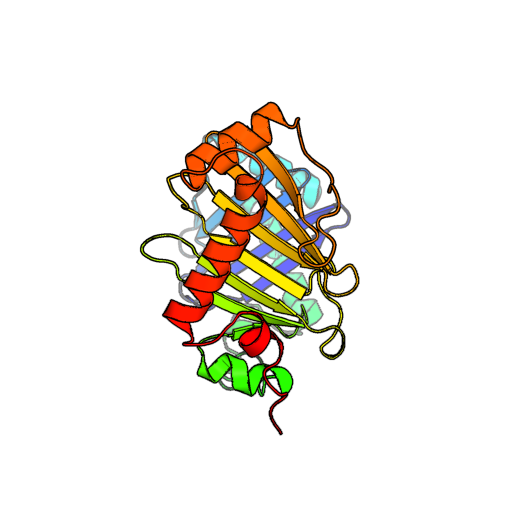.704 1.00 94.75 127 PHE A O 1
ATOM 1006 N N . THR A 1 128 ? 5.504 -7.719 8.163 1.00 92.31 128 THR A N 1
ATOM 1007 C CA . THR A 1 128 ? 4.197 -7.854 8.801 1.00 92.31 128 THR A CA 1
ATOM 1008 C C . THR A 1 128 ? 3.240 -8.564 7.852 1.00 92.31 128 THR A C 1
ATOM 1010 O O . THR A 1 128 ? 3.222 -8.293 6.651 1.00 92.31 128 THR A O 1
ATOM 1013 N N . ALA A 1 129 ? 2.460 -9.515 8.363 1.00 90.81 129 ALA A N 1
ATOM 1014 C CA . ALA A 1 129 ? 1.478 -10.221 7.550 1.00 90.81 129 ALA A CA 1
ATOM 1015 C C . ALA A 1 129 ? 0.217 -9.369 7.360 1.00 90.81 129 ALA A C 1
ATOM 1017 O O . ALA A 1 129 ? -0.359 -8.872 8.326 1.00 90.81 129 ALA A O 1
ATOM 1018 N N . ASN A 1 130 ? -0.265 -9.278 6.123 1.00 87.88 130 ASN A N 1
ATOM 1019 C CA . ASN A 1 130 ? -1.626 -8.854 5.828 1.00 87.88 130 ASN A CA 1
ATOM 1020 C C . ASN A 1 130 ? -2.400 -10.070 5.305 1.00 87.88 130 ASN A C 1
ATOM 1022 O O . ASN A 1 130 ? -2.259 -10.475 4.150 1.00 87.88 130 ASN A O 1
ATOM 1026 N N . ALA A 1 131 ? -3.202 -10.665 6.190 1.00 83.62 131 ALA A N 1
ATOM 1027 C CA . ALA A 1 131 ? -3.980 -11.863 5.896 1.00 83.62 131 ALA A CA 1
ATOM 1028 C C . ALA A 1 131 ? -5.137 -11.613 4.911 1.00 83.62 131 ALA A C 1
ATOM 1030 O O . ALA A 1 131 ? -5.548 -12.548 4.230 1.00 83.62 131 ALA A O 1
ATOM 1031 N N . GLU A 1 132 ? -5.655 -10.382 4.815 1.00 83.00 132 GLU A N 1
ATOM 1032 C CA . GLU A 1 132 ? -6.752 -10.054 3.891 1.00 83.00 132 GLU A CA 1
ATOM 1033 C C . GLU A 1 132 ? -6.283 -10.100 2.435 1.00 83.00 132 GLU A C 1
ATOM 1035 O O . GLU A 1 132 ? -6.977 -10.651 1.583 1.00 83.00 132 GLU A O 1
ATOM 1040 N N . SER A 1 133 ? -5.078 -9.588 2.174 1.00 84.19 133 SER A N 1
ATOM 1041 C CA . SER A 1 133 ? -4.460 -9.584 0.841 1.00 84.19 133 SER A CA 1
ATOM 1042 C C . SER A 1 133 ? -3.493 -10.752 0.612 1.00 84.19 133 SER A C 1
ATOM 1044 O O . SER A 1 133 ? -2.852 -10.816 -0.433 1.00 84.19 133 SER A O 1
ATOM 1046 N N . ALA A 1 134 ? -3.352 -11.659 1.586 1.00 90.06 134 ALA A N 1
ATOM 1047 C CA . ALA A 1 134 ? -2.405 -12.774 1.560 1.00 90.06 134 ALA A CA 1
ATOM 1048 C C . ALA A 1 134 ? -0.966 -12.350 1.191 1.00 90.06 134 ALA A C 1
ATOM 1050 O O . ALA A 1 134 ? -0.323 -12.979 0.345 1.00 90.06 134 ALA A O 1
ATOM 1051 N N . ILE A 1 135 ? -0.464 -11.281 1.822 1.00 91.88 135 ILE A N 1
ATOM 1052 C CA . ILE A 1 135 ? 0.883 -10.735 1.581 1.00 91.88 135 ILE A CA 1
ATOM 1053 C C . ILE A 1 135 ? 1.706 -10.624 2.869 1.00 91.88 135 ILE A C 1
ATOM 1055 O O . ILE A 1 135 ? 1.158 -10.495 3.965 1.00 91.88 135 ILE A O 1
ATOM 1059 N N . CYS A 1 136 ? 3.030 -10.628 2.726 1.00 94.12 136 CYS A N 1
ATOM 1060 C CA . CYS A 1 136 ? 3.975 -10.188 3.754 1.00 94.12 136 CYS A CA 1
ATOM 1061 C C . CYS A 1 136 ? 4.575 -8.844 3.336 1.00 94.12 136 CYS A C 1
ATOM 1063 O O . CYS A 1 136 ? 5.067 -8.723 2.216 1.00 94.12 136 CYS A O 1
ATOM 1065 N N . LEU A 1 137 ? 4.557 -7.857 4.232 1.00 95.06 137 LEU A N 1
ATOM 1066 C CA . LEU A 1 137 ? 4.910 -6.468 3.955 1.00 95.06 137 LEU A CA 1
ATOM 1067 C C . LEU A 1 137 ? 6.065 -5.985 4.837 1.00 95.06 137 LEU A C 1
ATOM 1069 O O . LEU A 1 137 ? 5.962 -6.009 6.061 1.00 95.06 137 LEU A O 1
ATOM 1073 N N . TYR A 1 138 ? 7.133 -5.496 4.224 1.00 96.25 138 TYR A N 1
ATOM 1074 C CA . TYR A 1 138 ? 8.212 -4.769 4.885 1.00 96.25 138 TYR A CA 1
ATOM 1075 C C . TYR A 1 138 ? 8.128 -3.294 4.505 1.00 96.25 138 TYR A C 1
ATOM 1077 O O . TYR A 1 138 ? 8.122 -2.975 3.318 1.00 96.25 138 TYR A O 1
ATOM 1085 N N . GLU A 1 139 ? 8.114 -2.401 5.494 1.00 95.44 139 GLU A N 1
ATOM 1086 C CA . GLU A 1 139 ? 8.064 -0.953 5.278 1.00 95.44 139 GLU A CA 1
ATOM 1087 C C . GLU A 1 139 ? 9.182 -0.234 6.031 1.00 95.44 139 GLU A C 1
ATOM 1089 O O . GLU A 1 139 ? 9.499 -0.537 7.183 1.00 95.44 139 GLU A O 1
ATOM 1094 N N . GLN A 1 140 ? 9.736 0.789 5.390 1.00 91.25 140 GLN A N 1
ATOM 1095 C CA . GLN A 1 140 ? 10.668 1.728 5.990 1.00 91.25 140 GLN A CA 1
ATOM 1096 C C . GLN A 1 140 ? 10.273 3.150 5.589 1.00 91.25 140 GLN A C 1
ATOM 1098 O O . GLN A 1 140 ? 10.159 3.453 4.410 1.00 91.25 140 GLN A O 1
ATOM 1103 N N . ALA A 1 141 ? 10.086 4.036 6.571 1.00 88.69 141 ALA A N 1
ATOM 1104 C CA . ALA A 1 141 ? 9.664 5.419 6.320 1.00 88.69 141 ALA A CA 1
ATOM 1105 C C . ALA A 1 141 ? 10.829 6.397 6.068 1.00 88.69 141 ALA A C 1
ATOM 1107 O O . ALA A 1 141 ? 10.660 7.385 5.361 1.00 88.69 141 ALA A O 1
ATOM 1108 N N . GLU A 1 142 ? 11.996 6.143 6.665 1.00 86.69 142 GLU A N 1
ATOM 1109 C CA . GLU A 1 142 ? 13.153 7.050 6.665 1.00 86.69 142 GLU A CA 1
ATOM 1110 C C . GLU A 1 142 ? 14.380 6.365 6.052 1.00 86.69 142 GLU A C 1
ATOM 1112 O O . GLU A 1 142 ? 14.580 5.179 6.313 1.00 86.69 142 GLU A O 1
ATOM 1117 N N . PRO A 1 143 ? 15.257 7.063 5.305 1.00 89.38 143 PRO A N 1
ATOM 1118 C CA . PRO A 1 143 ? 15.230 8.503 4.997 1.00 89.38 143 PRO A CA 1
ATOM 1119 C C . PRO A 1 143 ? 14.194 8.905 3.932 1.00 89.38 143 PRO A C 1
ATOM 1121 O O . PRO A 1 143 ? 13.974 10.088 3.682 1.00 89.38 143 PRO A O 1
ATOM 1124 N N . HIS A 1 144 ? 13.577 7.921 3.292 1.00 91.25 144 HIS A N 1
ATOM 1125 C CA . HIS A 1 144 ? 12.453 8.058 2.379 1.00 91.25 144 HIS A CA 1
ATOM 1126 C C . HIS A 1 144 ? 11.656 6.752 2.410 1.00 91.25 144 HIS A C 1
ATOM 1128 O O . HIS A 1 144 ? 12.142 5.739 2.922 1.00 91.25 144 HIS A O 1
ATOM 1134 N N . TYR A 1 145 ? 10.430 6.790 1.894 1.00 94.44 145 TYR A N 1
ATOM 1135 C CA . TYR A 1 145 ? 9.531 5.649 1.954 1.00 94.44 145 TYR A CA 1
ATOM 1136 C C . TYR A 1 145 ? 10.008 4.528 1.031 1.00 94.44 145 TYR A C 1
ATOM 1138 O O . TYR A 1 145 ? 10.289 4.750 -0.147 1.00 94.44 145 TYR A O 1
ATOM 1146 N N . MET A 1 146 ? 10.078 3.321 1.577 1.00 96.94 146 MET A N 1
ATOM 1147 C CA . MET A 1 146 ? 10.434 2.111 0.858 1.00 96.94 146 MET A CA 1
ATOM 1148 C C . MET A 1 146 ? 9.569 0.953 1.359 1.00 96.94 146 MET A C 1
ATOM 1150 O O . MET A 1 146 ? 9.373 0.797 2.566 1.00 96.94 146 MET A O 1
ATOM 1154 N N . GLN A 1 147 ? 9.088 0.126 0.439 1.00 96.88 147 GLN A N 1
ATOM 1155 C CA . GLN A 1 147 ? 8.217 -1.008 0.718 1.00 96.88 147 GLN A CA 1
ATOM 1156 C C . GLN A 1 147 ? 8.656 -2.229 -0.095 1.00 96.88 147 GLN A C 1
ATOM 1158 O O . GLN A 1 147 ? 8.952 -2.107 -1.281 1.00 96.88 147 GLN A O 1
ATOM 1163 N N . ILE A 1 148 ? 8.647 -3.408 0.529 1.00 97.62 148 ILE A N 1
ATOM 1164 C CA . ILE A 1 148 ? 8.744 -4.704 -0.154 1.00 97.62 148 ILE A CA 1
ATOM 1165 C C . ILE A 1 148 ? 7.527 -5.527 0.245 1.00 97.62 148 ILE A C 1
ATOM 1167 O O . ILE A 1 148 ? 7.305 -5.762 1.433 1.00 97.62 148 ILE A O 1
ATOM 1171 N N . ALA A 1 149 ? 6.757 -5.986 -0.732 1.00 95.56 149 ALA A N 1
ATOM 1172 C CA . ALA A 1 149 ? 5.633 -6.877 -0.513 1.00 95.56 149 ALA A CA 1
ATOM 1173 C C . ALA A 1 149 ? 5.861 -8.205 -1.236 1.00 95.56 149 ALA A C 1
ATOM 1175 O O . ALA A 1 149 ? 6.342 -8.243 -2.367 1.00 95.56 149 ALA A O 1
ATOM 1176 N N . ILE A 1 150 ? 5.525 -9.304 -0.566 1.00 95.44 150 ILE A N 1
ATOM 1177 C CA . ILE A 1 150 ? 5.682 -10.662 -1.086 1.00 95.44 150 ILE A CA 1
ATOM 1178 C C . ILE A 1 150 ? 4.340 -11.367 -1.017 1.00 95.44 150 ILE A C 1
ATOM 1180 O O . ILE A 1 150 ? 3.662 -11.333 0.009 1.00 95.44 150 ILE A O 1
ATOM 1184 N N . HIS A 1 151 ? 3.993 -12.036 -2.107 1.00 93.31 151 HIS A N 1
ATOM 1185 C CA . HIS A 1 151 ? 2.817 -12.869 -2.251 1.00 93.31 151 HIS A CA 1
ATOM 1186 C C . HIS A 1 151 ? 3.185 -14.195 -2.922 1.00 93.31 151 HIS A C 1
ATOM 1188 O O . HIS A 1 151 ? 3.851 -14.228 -3.962 1.00 93.31 151 HIS A O 1
ATOM 1194 N N . ARG A 1 152 ? 2.668 -15.300 -2.382 1.00 91.25 152 ARG A N 1
ATOM 1195 C CA . ARG A 1 152 ? 2.703 -16.605 -3.047 1.00 91.25 152 ARG A CA 1
ATOM 1196 C C . ARG A 1 152 ? 1.280 -17.112 -3.286 1.00 91.25 152 ARG A C 1
ATOM 1198 O O . ARG A 1 152 ? 0.467 -17.022 -2.364 1.00 91.25 152 ARG A O 1
ATOM 1205 N N . PRO A 1 153 ? 0.974 -17.686 -4.467 1.00 88.50 153 PRO A N 1
ATOM 1206 C CA . PRO A 1 153 ? -0.393 -18.083 -4.821 1.00 88.50 153 PRO A CA 1
ATOM 1207 C C . PRO A 1 153 ? -1.042 -19.057 -3.829 1.00 88.50 153 PRO A C 1
ATOM 1209 O O . PRO A 1 153 ? -2.258 -19.071 -3.661 1.00 88.50 153 PRO A O 1
ATOM 1212 N N . GLU A 1 154 ? -0.245 -19.882 -3.150 1.00 88.88 154 GLU A N 1
ATOM 1213 C CA . GLU A 1 154 ? -0.715 -20.804 -2.115 1.00 88.88 154 GLU A CA 1
ATOM 1214 C C . GLU A 1 154 ? -1.183 -20.123 -0.815 1.00 88.88 154 GLU A C 1
ATOM 1216 O O . GLU A 1 154 ? -1.796 -20.789 0.019 1.00 88.88 154 GLU A O 1
ATOM 1221 N N . TRP A 1 155 ? -0.913 -18.828 -0.619 1.00 88.81 155 TRP A N 1
ATOM 1222 C CA . TRP A 1 155 ? -1.317 -18.073 0.575 1.00 88.81 155 TRP A CA 1
ATOM 1223 C C . TRP A 1 155 ? -2.740 -17.519 0.474 1.00 88.81 155 TRP A C 1
ATOM 1225 O O . TRP A 1 155 ? -3.376 -17.279 1.499 1.00 88.81 155 TRP A O 1
ATOM 1235 N N . GLY A 1 156 ? -3.252 -17.326 -0.744 1.00 85.44 156 GLY A N 1
ATOM 1236 C CA . GLY A 1 156 ? -4.560 -16.727 -0.989 1.00 85.44 156 GLY A CA 1
ATOM 1237 C C . GLY A 1 156 ? -4.622 -15.980 -2.318 1.00 85.44 156 GLY A C 1
ATOM 1238 O O . GLY A 1 156 ? -3.828 -16.227 -3.221 1.00 85.44 156 GLY A O 1
ATOM 1239 N N . VAL A 1 157 ? -5.590 -15.075 -2.450 1.00 80.25 157 VAL A N 1
ATOM 1240 C CA . VAL A 1 157 ? -5.777 -14.256 -3.657 1.00 80.25 157 VAL A CA 1
ATOM 1241 C C . VAL A 1 157 ? -4.935 -12.984 -3.541 1.00 80.25 157 VAL A C 1
ATOM 1243 O O . VAL A 1 157 ? -5.112 -12.234 -2.585 1.00 80.25 157 VAL A O 1
ATOM 1246 N N . SER A 1 158 ? -4.045 -12.745 -4.510 1.00 69.06 158 SER A N 1
ATOM 1247 C CA . SER A 1 158 ? -3.300 -11.481 -4.635 1.00 69.06 158 SER A CA 1
ATOM 1248 C C . SER A 1 158 ? -4.236 -10.333 -5.033 1.00 69.06 158 SER A C 1
ATOM 1250 O O . SER A 1 158 ? -5.122 -10.562 -5.862 1.00 69.06 158 SER A O 1
ATOM 1252 N N . PRO A 1 159 ? -4.042 -9.108 -4.512 1.00 63.56 159 PRO A N 1
ATOM 1253 C CA . PRO A 1 159 ? -4.809 -7.944 -4.946 1.00 63.56 159 PRO A CA 1
ATOM 1254 C C . PRO A 1 159 ? -4.616 -7.608 -6.436 1.00 63.56 159 PRO A C 1
ATOM 1256 O O . PRO A 1 159 ? -5.591 -7.221 -7.070 1.00 63.56 159 PRO A O 1
ATOM 1259 N N . ASP A 1 160 ? -3.427 -7.836 -7.013 1.00 72.88 160 ASP A N 1
ATOM 1260 C CA . ASP A 1 160 ? -3.093 -7.396 -8.384 1.00 72.88 160 ASP A CA 1
ATOM 1261 C C . ASP A 1 160 ? -2.210 -8.407 -9.159 1.00 72.88 160 ASP A C 1
ATOM 1263 O O . ASP A 1 160 ? -1.401 -8.037 -10.007 1.00 72.88 160 ASP A O 1
ATOM 1267 N N . GLU A 1 161 ? -2.346 -9.703 -8.856 1.00 84.00 161 GLU A N 1
ATOM 1268 C CA . GLU A 1 161 ? -1.675 -10.853 -9.510 1.00 84.00 161 GLU A CA 1
ATOM 1269 C C . GLU A 1 161 ? -0.133 -10.919 -9.437 1.00 84.00 161 GLU A C 1
ATOM 1271 O O . GLU A 1 161 ? 0.440 -11.966 -9.750 1.00 84.00 161 GLU A O 1
ATOM 1276 N N . TRP A 1 162 ? 0.556 -9.872 -8.981 1.00 91.38 162 TRP A N 1
ATOM 1277 C CA . TRP A 1 162 ? 2.003 -9.909 -8.763 1.00 91.38 162 TRP A CA 1
ATOM 1278 C C . TRP A 1 162 ? 2.386 -10.790 -7.561 1.00 91.38 162 TRP A C 1
ATOM 1280 O O . TRP A 1 162 ? 1.594 -11.057 -6.652 1.00 91.38 162 TRP A O 1
ATOM 1290 N N . ASN A 1 163 ? 3.638 -11.252 -7.569 1.00 94.56 163 ASN A N 1
ATOM 1291 C CA . ASN A 1 163 ? 4.265 -12.092 -6.547 1.00 94.56 163 ASN A CA 1
ATOM 1292 C C . ASN A 1 163 ? 5.253 -11.327 -5.666 1.00 94.56 163 ASN A C 1
ATOM 1294 O O . ASN A 1 163 ? 5.422 -11.655 -4.494 1.00 94.56 163 ASN A O 1
ATOM 1298 N N . ILE A 1 164 ? 5.918 -10.320 -6.226 1.00 95.94 164 ILE A N 1
ATOM 1299 C CA . ILE A 1 164 ? 6.791 -9.416 -5.478 1.00 95.94 164 ILE A CA 1
ATOM 1300 C C . ILE A 1 164 ? 6.482 -8.002 -5.938 1.00 95.94 164 ILE A C 1
ATOM 1302 O O . ILE A 1 164 ? 6.410 -7.762 -7.140 1.00 95.94 164 ILE A O 1
ATOM 1306 N N . GLU A 1 165 ? 6.342 -7.081 -4.998 1.00 96.44 165 GLU A N 1
ATOM 1307 C CA . GLU A 1 165 ? 6.295 -5.654 -5.274 1.00 96.44 165 GLU A CA 1
ATOM 1308 C C . GLU A 1 165 ? 7.395 -4.947 -4.487 1.00 96.44 165 GLU A C 1
ATOM 1310 O O . GLU A 1 165 ? 7.622 -5.223 -3.308 1.00 96.44 165 GLU A O 1
ATOM 1315 N N . PHE A 1 166 ? 8.079 -4.026 -5.148 1.00 97.94 166 PHE A N 1
ATOM 1316 C CA . PHE A 1 166 ? 9.052 -3.141 -4.540 1.00 97.94 166 PHE A CA 1
ATOM 1317 C C . PHE A 1 166 ? 8.699 -1.701 -4.880 1.00 97.94 166 PHE A C 1
ATOM 1319 O O . PHE A 1 166 ? 8.518 -1.360 -6.047 1.00 97.94 166 PHE A O 1
ATOM 1326 N N . HIS A 1 167 ? 8.623 -0.855 -3.861 1.00 97.81 167 HIS A N 1
ATOM 1327 C CA . HIS A 1 167 ? 8.438 0.578 -4.012 1.00 97.81 167 HIS A CA 1
ATOM 1328 C C . HIS A 1 167 ? 9.572 1.295 -3.289 1.00 97.81 167 HIS A C 1
ATOM 1330 O O . HIS A 1 167 ? 9.848 1.022 -2.122 1.00 97.81 167 HIS A O 1
ATOM 1336 N N . ASP A 1 168 ? 10.206 2.235 -3.978 1.00 97.69 168 ASP A N 1
ATOM 1337 C CA . ASP A 1 168 ? 11.112 3.208 -3.385 1.00 97.69 168 ASP A CA 1
ATOM 1338 C C . ASP A 1 168 ? 10.694 4.609 -3.847 1.00 97.69 168 ASP A C 1
ATOM 1340 O O . ASP A 1 168 ? 10.626 4.900 -5.043 1.00 97.69 168 ASP A O 1
ATOM 1344 N N . SER A 1 169 ? 10.373 5.486 -2.897 1.00 97.25 169 SER A N 1
ATOM 1345 C CA . SER A 1 169 ? 9.855 6.818 -3.206 1.00 97.25 169 SER A CA 1
ATOM 1346 C C . SER A 1 169 ? 10.929 7.799 -3.689 1.00 97.25 169 SER A C 1
ATOM 1348 O O . SER A 1 169 ? 10.597 8.940 -4.013 1.00 97.25 169 SER A O 1
ATOM 1350 N N . ASN A 1 170 ? 12.211 7.424 -3.649 1.00 95.94 170 ASN A N 1
ATOM 1351 C CA . ASN A 1 170 ? 13.323 8.295 -4.002 1.00 95.94 170 ASN A CA 1
ATOM 1352 C C . ASN A 1 170 ? 14.576 7.533 -4.484 1.00 95.94 170 ASN A C 1
ATOM 1354 O O . ASN A 1 170 ? 15.597 7.445 -3.797 1.00 95.94 170 ASN A O 1
ATOM 1358 N N . VAL A 1 171 ? 14.559 7.141 -5.754 1.00 96.00 171 VAL A N 1
ATOM 1359 C CA . VAL A 1 171 ? 15.744 6.710 -6.503 1.00 96.00 171 VAL A CA 1
ATOM 1360 C C . VAL A 1 171 ? 16.246 7.883 -7.342 1.00 96.00 171 VAL A C 1
ATOM 1362 O O . VAL A 1 171 ? 15.727 8.166 -8.419 1.00 96.00 171 VAL A O 1
ATOM 1365 N N . ASN A 1 172 ? 17.231 8.633 -6.835 1.00 95.12 172 ASN A N 1
ATOM 1366 C CA . ASN A 1 172 ? 17.755 9.846 -7.491 1.00 95.12 172 ASN A CA 1
ATOM 1367 C C . ASN A 1 172 ? 16.652 10.866 -7.879 1.00 95.12 172 ASN A C 1
ATOM 1369 O O . ASN A 1 172 ? 16.698 11.530 -8.924 1.00 95.12 172 ASN A O 1
ATOM 1373 N N . GLY A 1 173 ? 15.649 11.011 -7.009 1.00 95.50 173 GLY A N 1
ATOM 1374 C CA . GLY A 1 173 ? 14.496 11.890 -7.198 1.00 95.50 173 GLY A CA 1
ATOM 1375 C C . GLY A 1 173 ? 13.366 11.303 -8.044 1.00 95.50 173 GLY A C 1
ATOM 1376 O O . GLY A 1 173 ? 12.465 12.056 -8.400 1.00 95.50 173 GLY A O 1
ATOM 1377 N N . TYR A 1 174 ? 13.418 10.015 -8.388 1.00 97.69 174 TYR A N 1
ATOM 1378 C CA . TYR A 1 174 ? 12.320 9.283 -9.019 1.00 97.69 174 TYR A CA 1
ATOM 1379 C C . TYR A 1 174 ? 11.588 8.421 -7.991 1.00 97.69 174 TYR A C 1
ATOM 1381 O O . TYR A 1 174 ? 12.226 7.827 -7.123 1.00 97.69 174 TYR A O 1
ATOM 1389 N N . LYS A 1 175 ? 10.267 8.299 -8.125 1.00 97.81 175 LYS A N 1
ATOM 1390 C CA . LYS A 1 175 ? 9.520 7.202 -7.502 1.00 97.81 175 LYS A CA 1
ATOM 1391 C C . LYS A 1 175 ? 9.667 5.975 -8.389 1.00 97.81 175 LYS A C 1
ATOM 1393 O O . LYS A 1 175 ? 9.448 6.077 -9.594 1.00 97.81 175 LYS A O 1
ATOM 1398 N N . LEU A 1 176 ? 10.028 4.847 -7.801 1.00 98.19 176 LEU A N 1
ATOM 1399 C CA . LEU A 1 176 ? 10.177 3.562 -8.468 1.00 98.19 176 LEU A CA 1
ATOM 1400 C C . LEU A 1 176 ? 9.140 2.592 -7.915 1.00 98.19 176 LEU A C 1
ATOM 1402 O O . LEU A 1 176 ? 9.088 2.392 -6.705 1.00 98.19 176 LEU A O 1
ATOM 1406 N N . VAL A 1 177 ? 8.381 1.946 -8.796 1.00 97.94 177 VAL A N 1
ATOM 1407 C CA . VAL A 1 177 ? 7.562 0.778 -8.457 1.00 97.94 177 VAL A CA 1
ATOM 1408 C C . VAL A 1 177 ? 7.959 -0.368 -9.378 1.00 97.94 177 VAL A C 1
ATOM 1410 O O . VAL A 1 177 ? 8.094 -0.187 -10.586 1.00 97.94 177 VAL A O 1
ATOM 1413 N N . MET A 1 178 ? 8.181 -1.547 -8.811 1.00 97.50 178 MET A N 1
ATOM 1414 C CA . MET A 1 178 ? 8.530 -2.757 -9.543 1.00 97.50 178 MET A CA 1
ATOM 1415 C C . MET A 1 178 ? 7.630 -3.899 -9.105 1.00 97.50 178 MET A C 1
ATOM 1417 O O . MET A 1 178 ? 7.495 -4.141 -7.911 1.00 97.50 178 MET A O 1
ATOM 1421 N N . GLN A 1 179 ? 7.067 -4.628 -10.061 1.00 96.12 179 GLN A N 1
ATOM 1422 C CA . GLN A 1 179 ? 6.189 -5.768 -9.811 1.00 96.12 179 GLN A CA 1
ATOM 1423 C C . GLN A 1 179 ? 6.695 -6.992 -10.570 1.00 96.12 179 GLN A C 1
ATOM 1425 O O . GLN A 1 179 ? 6.938 -6.926 -11.774 1.00 96.12 179 GLN A O 1
ATOM 1430 N N . TYR A 1 180 ? 6.849 -8.117 -9.879 1.00 95.44 180 TYR A N 1
ATOM 1431 C CA . TYR A 1 180 ? 7.245 -9.389 -10.473 1.00 95.44 180 TYR A CA 1
ATOM 1432 C C . TYR A 1 180 ? 6.056 -10.329 -10.607 1.00 95.44 180 TYR A C 1
ATOM 1434 O O . TYR A 1 180 ? 5.376 -10.614 -9.623 1.00 95.44 180 TYR A O 1
ATOM 1442 N N . PHE A 1 181 ? 5.867 -10.879 -11.802 1.00 93.06 181 PHE A N 1
ATOM 1443 C CA . PHE A 1 181 ? 4.828 -11.853 -12.128 1.00 93.06 181 PHE A CA 1
ATOM 1444 C C . PHE A 1 181 ? 5.490 -13.208 -12.389 1.00 93.06 181 PHE A C 1
ATOM 1446 O O . PHE A 1 181 ? 6.030 -13.462 -13.469 1.00 93.06 181 PHE A O 1
ATOM 1453 N N . ALA A 1 182 ? 5.494 -14.091 -11.386 1.00 91.12 182 ALA A N 1
ATOM 1454 C CA . ALA A 1 182 ? 6.257 -15.341 -11.419 1.00 91.12 182 ALA A CA 1
ATOM 1455 C C . ALA A 1 182 ? 5.721 -16.351 -12.448 1.00 91.12 182 ALA A C 1
ATOM 1457 O O . ALA A 1 182 ? 6.483 -17.157 -12.978 1.00 91.12 182 ALA A O 1
ATOM 1458 N N . ASN A 1 183 ? 4.422 -16.304 -12.751 1.00 90.31 183 ASN A N 1
ATOM 1459 C CA . ASN A 1 183 ? 3.788 -17.103 -13.806 1.00 90.31 183 ASN A CA 1
ATOM 1460 C C . ASN A 1 183 ? 4.267 -16.721 -15.221 1.00 90.31 183 ASN A C 1
ATOM 1462 O O . ASN A 1 183 ? 4.264 -17.569 -16.113 1.00 90.31 183 ASN A O 1
ATOM 1466 N N . GLU A 1 184 ? 4.682 -15.469 -15.418 1.00 91.25 184 GLU A N 1
ATOM 1467 C CA . GLU A 1 184 ? 5.168 -14.926 -16.689 1.00 91.25 184 GLU A CA 1
ATOM 1468 C C . GLU A 1 184 ? 6.700 -14.816 -16.741 1.00 91.25 184 GLU A C 1
ATOM 1470 O O . GLU A 1 184 ? 7.270 -14.707 -17.826 1.00 91.25 184 GLU A O 1
ATOM 1475 N N . GLY A 1 185 ? 7.380 -14.845 -15.589 1.00 91.31 185 GLY A N 1
ATOM 1476 C CA . GLY A 1 185 ? 8.812 -14.547 -15.494 1.00 91.31 185 GLY A CA 1
ATOM 1477 C C . GLY A 1 185 ? 9.126 -13.101 -15.891 1.00 91.31 185 GLY A C 1
ATOM 1478 O O . GLY A 1 185 ? 10.152 -12.846 -16.524 1.00 91.31 185 GLY A O 1
ATOM 1479 N N . LYS A 1 186 ? 8.207 -12.183 -15.568 1.00 92.75 186 LYS A N 1
ATOM 1480 C CA . LYS A 1 186 ? 8.177 -10.796 -16.040 1.00 92.75 186 LYS A CA 1
ATOM 1481 C C . LYS A 1 186 ? 8.322 -9.827 -14.875 1.00 92.75 186 LYS A C 1
ATOM 1483 O O . LYS A 1 186 ? 7.612 -9.958 -13.879 1.00 92.75 186 LYS A O 1
ATOM 1488 N N . TRP A 1 187 ? 9.168 -8.822 -15.044 1.00 94.31 187 TRP A N 1
ATOM 1489 C CA . TRP A 1 187 ? 9.143 -7.605 -14.243 1.00 94.31 187 TRP A CA 1
ATOM 1490 C C . TRP A 1 187 ? 8.376 -6.521 -14.983 1.00 94.31 187 TRP A C 1
ATOM 1492 O O . TRP A 1 187 ? 8.630 -6.294 -16.158 1.00 94.31 187 TRP A O 1
ATOM 1502 N N . HIS A 1 188 ? 7.477 -5.841 -14.288 1.00 95.12 188 HIS A N 1
ATOM 1503 C CA . HIS A 1 188 ? 6.932 -4.558 -14.699 1.00 95.12 188 HIS A CA 1
ATOM 1504 C C . HIS A 1 188 ? 7.609 -3.468 -13.873 1.00 95.12 188 HIS A C 1
ATOM 1506 O O . HIS A 1 188 ? 7.654 -3.564 -12.646 1.00 95.12 188 HIS A O 1
ATOM 1512 N N . VAL A 1 189 ? 8.164 -2.455 -14.530 1.00 96.44 189 VAL A N 1
ATOM 1513 C CA . VAL A 1 189 ? 8.888 -1.358 -13.883 1.00 96.44 189 VAL A CA 1
ATOM 1514 C C . VAL A 1 189 ? 8.216 -0.045 -14.238 1.00 96.44 189 VAL A C 1
ATOM 1516 O O . VAL A 1 189 ? 8.039 0.257 -15.414 1.00 96.44 189 VAL A O 1
ATOM 1519 N N . TYR A 1 190 ? 7.905 0.748 -13.220 1.00 97.19 190 TYR A N 1
ATOM 1520 C CA . TYR A 1 190 ? 7.320 2.078 -13.305 1.00 97.19 190 TYR A CA 1
ATOM 1521 C C . TYR A 1 190 ? 8.253 3.098 -12.649 1.00 97.19 190 TYR A C 1
ATOM 1523 O O . TYR A 1 190 ? 8.750 2.883 -11.541 1.00 97.19 190 TYR A O 1
ATOM 1531 N N . LEU A 1 191 ? 8.477 4.223 -13.326 1.00 97.69 191 LEU A N 1
ATOM 1532 C CA . LEU A 1 191 ? 9.229 5.363 -12.807 1.00 97.69 191 LEU A CA 1
ATOM 1533 C C . LEU A 1 191 ? 8.426 6.642 -13.000 1.00 97.69 191 LEU A C 1
ATOM 1535 O O . LEU A 1 191 ? 7.950 6.897 -14.101 1.00 97.69 191 LEU A O 1
ATOM 1539 N N . GLU A 1 192 ? 8.385 7.491 -11.978 1.00 98.00 192 GLU A N 1
ATOM 1540 C CA . GLU A 1 192 ? 7.727 8.799 -12.035 1.00 98.00 192 GLU A CA 1
ATOM 1541 C C . GLU A 1 192 ? 8.617 9.888 -11.447 1.00 98.00 192 GLU A C 1
ATOM 1543 O O . GLU A 1 192 ? 9.238 9.710 -10.394 1.00 98.00 192 GLU A O 1
ATOM 1548 N N . LYS A 1 193 ? 8.647 11.043 -12.112 1.00 97.19 193 LYS A N 1
ATOM 1549 C CA . LYS A 1 193 ? 9.247 12.270 -11.592 1.00 97.19 193 LYS A CA 1
ATOM 1550 C C . LYS A 1 193 ? 8.583 13.492 -12.208 1.00 97.19 193 LYS A C 1
ATOM 1552 O O . LYS A 1 193 ? 8.434 13.558 -13.423 1.00 97.19 193 LYS A O 1
ATOM 1557 N N . ASP A 1 194 ? 8.246 14.471 -11.369 1.00 94.38 194 ASP A N 1
ATOM 1558 C CA . ASP A 1 194 ? 7.661 15.754 -11.786 1.00 94.38 194 ASP A CA 1
ATOM 1559 C C . ASP A 1 194 ? 6.436 15.584 -12.715 1.00 94.38 194 ASP A C 1
ATOM 1561 O O . ASP A 1 194 ? 6.348 16.225 -13.762 1.00 94.38 194 ASP A O 1
ATOM 1565 N N . AS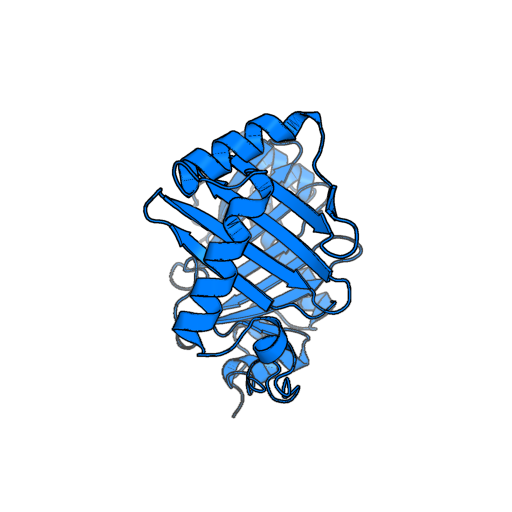P A 1 195 ? 5.518 14.682 -12.340 1.00 92.00 195 ASP A N 1
ATOM 1566 C CA . ASP A 1 195 ? 4.306 14.305 -13.094 1.00 92.00 195 ASP A CA 1
ATOM 1567 C C . ASP 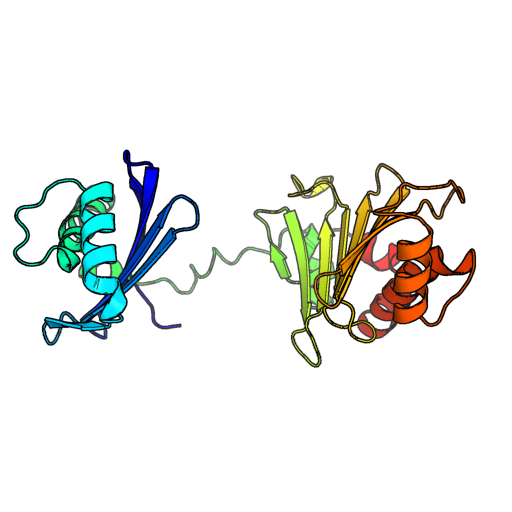A 1 195 ? 4.565 13.709 -14.495 1.00 92.00 195 ASP A C 1
ATOM 1569 O O . ASP A 1 195 ? 3.658 13.622 -15.324 1.00 92.00 195 ASP A O 1
ATOM 1573 N N . VAL A 1 196 ? 5.802 13.291 -14.773 1.00 95.06 196 VAL A N 1
ATOM 1574 C CA . VAL A 1 196 ? 6.169 12.524 -15.965 1.00 95.06 196 VAL A CA 1
ATOM 1575 C C . VAL A 1 196 ? 6.490 11.100 -15.546 1.00 95.06 196 VAL A C 1
ATOM 1577 O O . VAL A 1 196 ? 7.370 10.882 -14.710 1.00 95.06 196 VAL A O 1
ATOM 1580 N N . ASP A 1 197 ? 5.808 10.140 -16.159 1.00 97.06 197 ASP A N 1
ATOM 1581 C CA . ASP A 1 197 ? 6.000 8.720 -15.907 1.00 97.06 197 ASP A CA 1
ATOM 1582 C C . ASP A 1 197 ? 6.509 7.958 -17.138 1.00 97.06 197 ASP A C 1
ATOM 1584 O O . ASP A 1 197 ? 6.385 8.391 -18.289 1.00 97.06 197 ASP A O 1
ATOM 1588 N N . CYS A 1 198 ? 7.137 6.819 -16.873 1.00 95.81 198 CYS A N 1
ATOM 1589 C CA . CYS A 1 198 ? 7.424 5.815 -17.880 1.00 95.81 198 CYS A CA 1
ATOM 1590 C C . CYS A 1 198 ? 7.268 4.423 -17.281 1.00 95.81 198 CYS A C 1
ATOM 1592 O O . CYS A 1 198 ? 7.366 4.228 -16.064 1.00 95.81 198 CYS A O 1
ATOM 1594 N N . SER A 1 199 ? 7.043 3.438 -18.141 1.00 96.56 199 SER A N 1
ATOM 1595 C CA . SER A 1 199 ? 6.978 2.047 -17.715 1.00 96.56 199 SER A CA 1
ATOM 1596 C C . SER A 1 199 ? 7.517 1.112 -18.773 1.00 96.56 199 SER A C 1
ATOM 1598 O O . SER A 1 199 ? 7.478 1.419 -19.966 1.00 96.56 199 SER A O 1
ATOM 1600 N N . PHE A 1 200 ? 8.007 -0.039 -18.341 1.00 93.69 200 PHE A N 1
ATOM 1601 C CA . PHE A 1 200 ? 8.405 -1.096 -19.251 1.00 93.69 200 PHE A CA 1
ATOM 1602 C C . PHE A 1 200 ? 8.292 -2.471 -18.604 1.00 93.69 200 PHE A C 1
ATOM 1604 O O . PHE A 1 200 ? 8.356 -2.603 -17.381 1.00 93.69 200 PHE A O 1
ATOM 1611 N N . ASP A 1 201 ? 8.171 -3.488 -19.450 1.00 93.69 201 ASP A N 1
ATOM 1612 C CA . ASP A 1 201 ? 8.302 -4.877 -19.036 1.00 93.69 201 ASP A CA 1
ATOM 1613 C C . ASP A 1 201 ? 9.711 -5.389 -19.351 1.00 93.69 201 ASP A C 1
ATOM 1615 O O . ASP A 1 201 ? 10.264 -5.104 -20.416 1.00 93.69 201 ASP A O 1
ATOM 1619 N N . ASP A 1 202 ? 10.266 -6.198 -18.457 1.00 90.62 202 ASP A N 1
ATOM 1620 C CA . ASP A 1 202 ? 11.505 -6.934 -18.677 1.00 90.62 202 ASP A CA 1
ATOM 1621 C C . ASP A 1 202 ? 11.304 -8.432 -18.428 1.00 90.62 202 ASP A C 1
ATOM 1623 O O . ASP A 1 202 ? 10.570 -8.845 -17.527 1.00 90.62 202 ASP A O 1
ATOM 1627 N N . TYR A 1 203 ? 11.977 -9.253 -19.233 1.00 91.00 203 TYR A N 1
ATOM 1628 C CA . TYR A 1 203 ? 11.923 -10.716 -19.165 1.00 91.00 203 TYR A CA 1
ATOM 1629 C C . TYR A 1 203 ? 13.348 -11.272 -19.026 1.00 91.00 203 TYR A C 1
ATOM 1631 O O . TYR A 1 203 ? 13.898 -11.800 -20.007 1.00 91.00 203 TYR A O 1
ATOM 1639 N N . PRO A 1 204 ? 13.954 -11.207 -17.821 1.00 85.06 204 PRO A N 1
ATOM 1640 C CA . PRO A 1 204 ? 15.379 -11.487 -17.620 1.00 85.06 204 PRO A CA 1
ATOM 1641 C C . PRO A 1 204 ? 15.828 -12.856 -18.144 1.00 85.06 204 PRO A C 1
ATOM 1643 O O . PRO A 1 204 ? 16.929 -13.007 -18.667 1.00 85.06 204 PRO A O 1
ATOM 1646 N 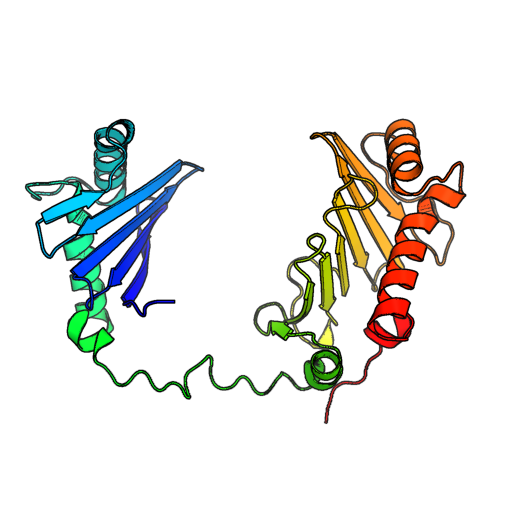N . ALA A 1 205 ? 14.957 -13.866 -18.053 1.00 85.62 205 ALA A N 1
ATOM 1647 C CA . ALA A 1 205 ? 15.269 -15.230 -18.472 1.00 85.62 205 ALA A CA 1
ATOM 1648 C C . ALA A 1 205 ? 15.409 -15.402 -19.996 1.00 85.62 205 ALA A C 1
ATOM 1650 O O . ALA A 1 205 ? 16.023 -16.370 -20.447 1.00 85.62 205 ALA A O 1
ATOM 1651 N N . THR A 1 206 ? 14.813 -14.513 -20.797 1.00 83.38 206 THR A N 1
ATOM 1652 C CA . THR A 1 206 ? 14.728 -14.684 -22.259 1.00 83.38 206 THR A CA 1
ATOM 1653 C C . THR A 1 206 ? 15.365 -13.552 -23.064 1.00 83.38 206 THR A C 1
ATOM 1655 O O . THR A 1 206 ? 15.509 -13.714 -24.276 1.00 83.38 206 THR A O 1
ATOM 1658 N N . ASP A 1 207 ? 15.747 -12.435 -22.426 1.00 77.38 207 ASP A N 1
ATOM 1659 C CA . ASP A 1 207 ? 16.171 -11.183 -23.096 1.00 77.38 207 ASP A CA 1
ATOM 1660 C C . ASP A 1 207 ? 15.154 -10.748 -24.178 1.00 77.38 207 ASP A C 1
ATOM 1662 O O . ASP A 1 207 ? 15.496 -10.175 -25.219 1.00 77.38 207 ASP A O 1
ATOM 1666 N N . ALA A 1 208 ? 13.876 -11.100 -23.978 1.00 78.00 208 ALA A N 1
ATOM 1667 C CA . ALA A 1 208 ? 12.801 -10.752 -24.890 1.00 78.00 208 ALA A CA 1
ATOM 1668 C C . ALA A 1 208 ? 12.448 -9.273 -24.736 1.00 78.00 208 ALA A C 1
ATOM 1670 O O . ALA A 1 208 ? 12.449 -8.722 -23.639 1.00 78.00 208 ALA A O 1
ATOM 1671 N N . LYS A 1 209 ? 12.101 -8.629 -25.855 1.00 69.75 209 LYS A N 1
ATOM 1672 C CA . LYS A 1 209 ? 11.608 -7.252 -25.822 1.00 69.75 209 LYS A CA 1
ATOM 1673 C C . LYS A 1 209 ? 10.262 -7.209 -25.106 1.00 69.75 209 LYS A C 1
ATOM 1675 O O . LYS A 1 209 ? 9.307 -7.810 -25.600 1.00 69.75 209 LYS A O 1
ATOM 1680 N N . GLY A 1 210 ? 10.204 -6.484 -23.996 1.00 79.88 210 GLY A N 1
ATOM 1681 C CA . GLY A 1 210 ? 8.955 -6.181 -23.319 1.00 79.88 210 GLY A CA 1
ATOM 1682 C C . GLY A 1 210 ? 8.211 -4.993 -23.921 1.00 79.88 210 GLY A C 1
ATOM 1683 O O . GLY A 1 210 ? 8.597 -4.426 -24.949 1.00 79.88 210 GLY A O 1
ATOM 1684 N N . TRP A 1 211 ? 7.091 -4.672 -23.286 1.00 89.38 211 TRP A N 1
ATOM 1685 C CA . TRP A 1 211 ? 6.294 -3.485 -23.561 1.00 89.38 211 TRP A CA 1
ATOM 1686 C C . TRP A 1 211 ? 6.972 -2.232 -22.986 1.00 89.38 211 TRP A C 1
ATOM 1688 O O . TRP A 1 211 ? 7.748 -2.335 -22.044 1.00 89.38 211 TRP A O 1
ATOM 1698 N N . GLU A 1 212 ? 6.694 -1.060 -23.558 1.00 91.81 212 GLU A N 1
ATOM 1699 C CA . GLU A 1 212 ? 7.273 0.227 -23.156 1.00 91.81 212 GLU A CA 1
ATOM 1700 C C . GLU A 1 212 ? 6.220 1.335 -23.258 1.00 91.81 212 GLU A C 1
ATOM 1702 O O . GLU A 1 212 ? 5.393 1.333 -24.177 1.00 91.81 212 GLU A O 1
ATOM 1707 N N . TYR A 1 213 ? 6.292 2.309 -22.352 1.00 92.75 213 TYR A N 1
ATOM 1708 C CA . TYR A 1 213 ? 5.437 3.490 -22.318 1.00 92.75 213 TYR A CA 1
ATOM 1709 C C . TYR A 1 213 ? 6.184 4.720 -21.776 1.00 92.75 213 TYR A C 1
ATOM 1711 O O . TYR A 1 213 ? 6.994 4.581 -20.858 1.00 92.75 213 TYR A O 1
ATOM 1719 N N . PRO A 1 214 ? 5.894 5.933 -22.284 1.00 94.19 214 PRO A N 1
ATOM 1720 C CA . PRO A 1 214 ? 5.064 6.210 -23.465 1.00 94.19 214 PRO A CA 1
ATOM 1721 C C . PRO A 1 214 ? 5.770 5.857 -24.782 1.00 94.19 214 PRO A C 1
ATOM 1723 O O . PRO A 1 214 ? 5.118 5.522 -25.770 1.00 94.19 214 PRO A O 1
ATOM 1726 N N . ASP A 1 215 ? 7.101 5.898 -24.781 1.00 92.56 215 ASP A N 1
ATOM 1727 C CA . ASP A 1 215 ? 7.974 5.549 -25.894 1.00 92.56 215 ASP A CA 1
ATOM 1728 C C . ASP A 1 215 ? 9.379 5.186 -25.384 1.00 92.56 215 ASP A C 1
ATOM 1730 O O . ASP A 1 215 ? 9.762 5.499 -24.252 1.00 92.56 215 ASP A O 1
ATOM 1734 N N . ILE A 1 216 ? 10.162 4.534 -26.246 1.00 90.12 216 ILE A N 1
ATOM 1735 C CA . ILE A 1 216 ? 11.517 4.071 -25.929 1.00 90.12 216 ILE A CA 1
ATOM 1736 C C . ILE A 1 216 ? 12.468 5.210 -25.539 1.00 90.12 216 ILE A C 1
ATOM 1738 O O . ILE A 1 216 ? 13.341 5.023 -24.695 1.00 90.12 216 ILE A O 1
ATOM 1742 N N . GLU A 1 217 ? 12.313 6.398 -26.131 1.00 92.25 217 GLU A N 1
ATOM 1743 C CA . GLU A 1 217 ? 13.198 7.537 -25.864 1.00 92.25 217 GLU A CA 1
ATOM 1744 C C . GLU A 1 217 ? 12.989 8.057 -24.437 1.00 92.25 217 GLU A C 1
ATOM 1746 O O . GLU A 1 217 ? 13.953 8.341 -23.720 1.00 92.25 217 GLU A O 1
ATOM 1751 N N . THR A 1 218 ? 11.731 8.118 -24.000 1.00 93.75 218 THR A N 1
ATOM 1752 C CA . THR A 1 218 ? 11.333 8.520 -22.652 1.00 93.75 218 THR A CA 1
ATOM 1753 C C . THR A 1 218 ? 11.797 7.505 -21.615 1.00 93.75 218 THR A C 1
ATOM 1755 O O . THR A 1 218 ? 12.441 7.908 -20.643 1.00 93.75 218 THR A O 1
ATOM 1758 N N . VAL A 1 219 ? 11.563 6.206 -21.847 1.00 93.06 219 VAL A N 1
ATOM 1759 C CA . VAL A 1 219 ? 12.041 5.127 -20.963 1.00 93.06 219 VAL A CA 1
ATOM 1760 C C . VAL A 1 219 ? 13.562 5.185 -20.825 1.00 93.06 219 VAL A C 1
ATOM 1762 O O . VAL A 1 219 ? 14.086 5.228 -19.713 1.00 93.06 219 VAL A O 1
ATOM 1765 N N . HIS A 1 220 ? 14.295 5.261 -21.942 1.00 93.06 220 HIS A N 1
ATOM 1766 C CA . HIS A 1 220 ? 15.762 5.277 -21.918 1.00 93.06 220 HIS A CA 1
ATOM 1767 C C . HIS A 1 220 ? 16.315 6.483 -21.169 1.00 93.06 220 HIS A C 1
ATOM 1769 O O . HIS A 1 220 ? 17.267 6.349 -20.401 1.00 93.06 220 HIS A O 1
ATOM 1775 N N . ARG A 1 221 ? 15.716 7.659 -21.368 1.00 93.81 221 ARG A N 1
ATOM 1776 C CA . ARG A 1 221 ? 16.108 8.875 -20.655 1.00 93.81 221 ARG A CA 1
ATOM 1777 C C . ARG A 1 221 ? 15.856 8.739 -19.154 1.00 93.81 221 ARG A C 1
ATOM 1779 O O . ARG A 1 221 ? 16.775 8.957 -18.375 1.00 93.81 221 ARG A O 1
ATOM 1786 N N . MET A 1 222 ? 14.642 8.373 -18.746 1.00 95.38 222 MET A N 1
ATOM 1787 C CA . MET A 1 222 ? 14.258 8.355 -17.330 1.00 95.38 222 MET A CA 1
ATOM 1788 C C . MET A 1 222 ? 14.983 7.268 -16.537 1.00 95.38 222 MET A C 1
ATOM 1790 O O . MET A 1 222 ? 15.520 7.557 -15.470 1.00 95.38 222 MET A O 1
ATOM 1794 N N . VAL A 1 223 ? 15.087 6.046 -17.069 1.00 94.50 223 VAL A N 1
ATOM 1795 C CA . VAL A 1 223 ? 15.867 4.972 -16.428 1.00 94.50 223 VAL A CA 1
ATOM 1796 C C . VAL A 1 223 ? 17.358 5.340 -16.400 1.00 94.50 223 VAL A C 1
ATOM 1798 O O . VAL A 1 223 ? 18.061 5.070 -15.423 1.00 94.50 223 VAL A O 1
ATOM 1801 N N . GLY A 1 224 ? 17.851 6.013 -17.444 1.00 94.50 224 GLY A N 1
ATOM 1802 C CA . GLY A 1 224 ? 19.236 6.466 -17.516 1.00 94.50 224 GLY A CA 1
ATOM 1803 C C . GLY A 1 224 ? 19.561 7.519 -16.468 1.00 94.50 224 GLY A C 1
ATOM 1804 O O . GLY A 1 224 ? 20.595 7.417 -15.810 1.00 94.50 224 GLY A O 1
ATOM 1805 N N . ASP A 1 225 ? 18.656 8.472 -16.266 1.00 94.81 225 ASP A N 1
ATOM 1806 C CA . ASP A 1 225 ? 18.758 9.508 -15.240 1.00 94.81 225 ASP A CA 1
ATOM 1807 C C . ASP A 1 225 ? 18.640 8.918 -13.824 1.00 94.81 225 ASP A C 1
ATOM 1809 O O . ASP A 1 225 ? 19.400 9.301 -12.934 1.00 94.81 225 ASP A O 1
ATOM 1813 N N . ALA A 1 226 ? 17.716 7.975 -13.610 1.00 96.00 226 ALA A N 1
ATOM 1814 C CA . ALA A 1 226 ? 17.483 7.353 -12.307 1.00 96.00 226 ALA A CA 1
ATOM 1815 C C . ALA A 1 226 ? 18.649 6.453 -11.865 1.00 96.00 226 ALA A C 1
ATOM 1817 O O . ALA A 1 226 ? 19.022 6.465 -10.694 1.00 96.00 226 ALA A O 1
ATOM 1818 N N . PHE A 1 227 ? 19.271 5.711 -12.789 1.00 94.56 227 PHE A N 1
ATOM 1819 C CA . PHE A 1 227 ? 20.272 4.682 -12.462 1.00 94.56 227 PHE A CA 1
ATOM 1820 C C . PHE A 1 227 ? 21.669 4.934 -13.045 1.00 94.56 227 PHE A C 1
ATOM 1822 O O . PHE A 1 227 ? 22.526 4.049 -12.989 1.00 94.56 227 PHE A O 1
ATOM 1829 N N . ALA A 1 228 ? 21.911 6.115 -13.622 1.00 90.56 228 ALA A N 1
ATOM 1830 C CA . ALA A 1 228 ? 23.159 6.469 -14.307 1.00 90.56 228 ALA A CA 1
ATOM 1831 C C . ALA A 1 228 ? 23.590 5.406 -15.342 1.00 90.56 228 ALA A C 1
ATOM 1833 O O . ALA A 1 228 ? 24.739 4.957 -15.366 1.00 90.56 228 ALA A O 1
ATOM 1834 N N . SER A 1 229 ? 22.648 4.973 -16.185 1.00 85.50 229 SER A N 1
ATOM 1835 C CA . SER A 1 229 ? 22.831 3.870 -17.139 1.00 85.50 229 SER A CA 1
ATOM 1836 C C . SER A 1 229 ? 22.479 4.268 -18.573 1.00 85.50 229 SER A C 1
ATOM 1838 O O . SER A 1 229 ? 21.861 5.307 -18.793 1.00 85.50 229 SER A O 1
ATOM 1840 N N . GLN A 1 230 ? 22.944 3.502 -19.566 1.00 80.50 230 GLN A N 1
ATOM 1841 C CA . GLN A 1 230 ? 22.751 3.790 -20.993 1.00 80.50 230 GLN A CA 1
ATOM 1842 C C . GLN A 1 230 ? 22.647 2.493 -21.812 1.00 80.50 230 GLN A C 1
ATOM 1844 O O . GLN A 1 230 ? 23.220 1.464 -21.452 1.00 80.50 230 GLN A O 1
ATOM 1849 N N . GLY A 1 231 ? 21.975 2.555 -22.965 1.00 75.44 231 GLY A N 1
ATOM 1850 C CA . GLY A 1 231 ? 21.844 1.422 -23.888 1.00 75.44 231 GLY A CA 1
ATOM 1851 C C . GLY A 1 231 ? 21.105 0.220 -23.285 1.00 75.44 231 GLY A C 1
ATOM 1852 O O . GLY A 1 231 ? 20.261 0.362 -22.414 1.00 75.44 231 GLY A O 1
ATOM 1853 N N . LYS A 1 232 ? 21.411 -1.001 -23.733 1.00 69.06 232 LYS A N 1
ATOM 1854 C CA . LYS A 1 232 ? 20.696 -2.202 -23.256 1.00 69.06 232 LYS A CA 1
ATOM 1855 C C . LYS A 1 232 ? 20.817 -2.461 -21.749 1.00 69.06 232 LYS A C 1
ATOM 1857 O O . LYS A 1 232 ? 19.966 -3.142 -21.196 1.00 69.06 232 LYS A O 1
ATOM 1862 N N . GLU A 1 233 ? 21.845 -1.930 -21.090 1.00 74.12 233 GLU A N 1
ATOM 1863 C CA . GLU A 1 233 ? 22.024 -2.089 -19.642 1.00 74.12 233 GLU A CA 1
ATOM 1864 C C . GLU A 1 233 ? 20.931 -1.382 -18.826 1.00 74.12 233 GLU A C 1
ATOM 1866 O O . GLU A 1 233 ? 20.758 -1.718 -17.659 1.00 74.12 233 GLU A O 1
ATOM 1871 N N . LEU A 1 234 ? 20.185 -0.446 -19.432 1.00 81.00 234 LEU A N 1
ATOM 1872 C CA . LEU A 1 234 ? 19.098 0.302 -18.793 1.00 81.00 234 LEU A CA 1
ATOM 1873 C C . LEU A 1 234 ? 18.074 -0.621 -18.114 1.00 81.00 234 LEU A C 1
ATOM 1875 O O . LEU A 1 234 ? 17.774 -0.431 -16.940 1.00 81.00 234 LEU A O 1
ATOM 1879 N N . TYR A 1 235 ? 17.592 -1.650 -18.814 1.00 83.81 235 TYR A N 1
ATOM 1880 C CA . TYR A 1 235 ? 16.484 -2.495 -18.341 1.00 83.81 235 TYR A CA 1
ATOM 1881 C C . TYR A 1 235 ? 16.842 -3.352 -17.118 1.00 83.81 235 TYR A C 1
ATOM 1883 O O . TYR A 1 235 ? 15.991 -3.622 -16.279 1.00 83.81 235 TYR A O 1
ATOM 1891 N N . TYR A 1 236 ? 18.121 -3.699 -16.962 1.00 87.38 236 TYR A N 1
ATOM 1892 C CA . TYR A 1 236 ? 18.600 -4.543 -15.864 1.00 87.38 236 TYR A CA 1
ATOM 1893 C C . TYR A 1 236 ? 18.905 -3.760 -14.581 1.00 87.38 236 TYR A C 1
ATOM 1895 O O . TYR A 1 236 ? 19.016 -4.342 -13.503 1.00 87.38 236 TYR A O 1
ATOM 1903 N N . LYS A 1 237 ? 19.087 -2.438 -14.671 1.00 92.06 237 LYS A N 1
ATOM 1904 C CA . LYS A 1 237 ? 19.551 -1.615 -13.544 1.00 92.06 237 LYS A CA 1
ATOM 1905 C C . LYS A 1 237 ? 18.545 -1.492 -12.401 1.00 92.06 237 LYS A C 1
ATOM 1907 O O . LYS A 1 237 ? 18.997 -1.600 -11.262 1.00 92.06 237 LYS A O 1
ATOM 1912 N N . PRO A 1 238 ? 17.233 -1.323 -12.647 1.00 94.69 238 PRO A N 1
ATOM 1913 C CA . PRO A 1 238 ? 16.245 -1.359 -11.571 1.00 94.69 238 PRO A CA 1
ATOM 1914 C C . PRO A 1 238 ? 16.248 -2.695 -10.822 1.00 94.69 238 PRO A C 1
ATOM 1916 O O . PRO A 1 238 ? 16.214 -2.710 -9.597 1.00 94.69 238 PRO A O 1
ATOM 1919 N N . ILE A 1 239 ? 16.380 -3.812 -11.546 1.00 93.69 239 ILE A N 1
ATOM 1920 C CA . ILE A 1 239 ? 16.433 -5.158 -10.954 1.00 93.69 239 ILE A CA 1
ATOM 1921 C C . ILE A 1 239 ? 17.693 -5.318 -10.103 1.00 93.69 239 ILE A C 1
ATOM 1923 O O . ILE A 1 239 ? 17.589 -5.674 -8.935 1.00 93.69 239 ILE A O 1
ATOM 1927 N N . ALA A 1 240 ? 18.864 -4.957 -10.633 1.00 94.19 240 ALA A N 1
ATOM 1928 C CA . ALA A 1 240 ? 20.117 -4.998 -9.877 1.00 94.19 240 ALA A CA 1
ATOM 1929 C C . ALA A 1 240 ? 20.086 -4.095 -8.629 1.00 94.19 240 ALA A C 1
ATOM 1931 O O . ALA A 1 240 ? 20.669 -4.426 -7.598 1.00 94.19 240 ALA A O 1
ATOM 1932 N N . TYR A 1 241 ? 19.404 -2.949 -8.712 1.00 96.50 241 TYR A N 1
ATOM 1933 C CA . TYR A 1 241 ? 19.181 -2.082 -7.560 1.00 96.50 241 TYR A CA 1
ATOM 1934 C C . TYR A 1 241 ? 18.308 -2.764 -6.502 1.00 96.50 241 TYR A C 1
ATOM 1936 O O . TYR A 1 241 ? 18.681 -2.778 -5.331 1.00 96.50 241 TYR A O 1
ATOM 1944 N N . PHE A 1 242 ? 17.191 -3.379 -6.899 1.00 96.62 242 PHE A N 1
ATOM 1945 C CA . PHE A 1 242 ? 16.343 -4.111 -5.962 1.00 96.62 242 PHE A CA 1
ATOM 1946 C C . PHE A 1 242 ? 17.073 -5.309 -5.328 1.00 96.62 242 PHE A C 1
ATOM 1948 O O . PHE A 1 242 ? 16.999 -5.499 -4.115 1.00 96.62 242 PHE A O 1
ATOM 1955 N N . GLU A 1 243 ? 17.856 -6.064 -6.102 1.00 96.06 243 GLU A N 1
ATOM 1956 C CA . GLU A 1 243 ? 18.716 -7.137 -5.580 1.00 96.06 243 GLU A CA 1
ATOM 1957 C C . GLU A 1 243 ? 19.696 -6.622 -4.520 1.00 96.06 243 GLU A C 1
ATOM 1959 O O . GLU A 1 243 ? 19.841 -7.233 -3.461 1.00 96.06 243 GLU A O 1
ATOM 1964 N N . GLN A 1 244 ? 20.332 -5.472 -4.766 1.00 96.94 244 GLN A N 1
ATOM 1965 C CA . GLN A 1 244 ? 21.219 -4.841 -3.791 1.00 96.94 244 GLN A CA 1
ATOM 1966 C C . GLN A 1 244 ? 20.466 -4.454 -2.511 1.00 96.94 244 GLN A C 1
ATOM 1968 O O . GLN A 1 244 ? 20.968 -4.703 -1.416 1.00 96.94 244 GLN A O 1
ATOM 1973 N N . VAL A 1 245 ? 19.260 -3.891 -2.629 1.00 96.12 245 VAL A N 1
ATOM 1974 C CA . VAL A 1 245 ? 18.418 -3.538 -1.475 1.00 96.12 245 VAL A CA 1
ATOM 1975 C C . VAL A 1 245 ? 18.085 -4.773 -0.636 1.00 96.12 245 VAL A C 1
ATOM 1977 O O . VAL A 1 245 ? 18.189 -4.726 0.589 1.00 96.12 245 VAL A O 1
ATOM 1980 N N . VAL A 1 246 ? 17.712 -5.886 -1.271 1.00 97.12 246 VAL A N 1
ATOM 1981 C CA . VAL A 1 246 ? 17.416 -7.146 -0.572 1.00 97.12 246 VAL A CA 1
ATOM 1982 C C . VAL A 1 246 ? 18.666 -7.685 0.130 1.00 97.12 246 VAL A C 1
ATOM 1984 O O . VAL A 1 246 ? 18.602 -8.013 1.317 1.00 97.12 246 VAL A O 1
ATOM 1987 N N . GLN A 1 247 ? 19.815 -7.687 -0.551 1.00 97.44 247 GLN A N 1
ATOM 1988 C CA . GLN A 1 247 ? 21.080 -8.143 0.025 1.00 97.44 247 GLN A CA 1
ATOM 1989 C C . GLN A 1 247 ? 21.501 -7.299 1.233 1.00 97.44 247 GLN A C 1
ATOM 1991 O O . GLN A 1 247 ? 21.868 -7.846 2.269 1.00 97.44 247 GLN A O 1
ATOM 1996 N N . GLU A 1 248 ? 21.448 -5.971 1.137 1.00 96.12 248 GLU A N 1
ATOM 1997 C CA . GLU A 1 248 ? 21.874 -5.078 2.223 1.00 96.12 248 GLU A CA 1
ATOM 1998 C C . GLU A 1 248 ? 20.993 -5.197 3.474 1.00 96.12 248 GLU A C 1
ATOM 2000 O O . GLU A 1 248 ? 21.453 -4.922 4.584 1.00 96.12 248 GLU A O 1
ATOM 2005 N N . ARG A 1 249 ? 19.729 -5.600 3.306 1.00 94.69 249 ARG A N 1
ATOM 2006 C CA . ARG A 1 249 ? 18.735 -5.632 4.386 1.00 94.69 249 ARG A CA 1
ATOM 2007 C C . ARG A 1 249 ? 18.577 -6.988 5.033 1.00 94.69 249 ARG A C 1
ATOM 2009 O O . ARG A 1 249 ? 18.397 -7.058 6.246 1.00 94.69 249 ARG A O 1
ATOM 2016 N N . PHE A 1 250 ? 18.619 -8.036 4.225 1.00 95.88 250 PHE A N 1
ATOM 2017 C CA . PHE A 1 250 ? 18.288 -9.386 4.663 1.00 95.88 250 PHE A CA 1
ATOM 2018 C C . PHE A 1 250 ? 19.460 -10.356 4.520 1.00 95.88 250 PHE A C 1
ATOM 2020 O O . PHE A 1 250 ? 19.347 -11.484 4.986 1.00 95.88 250 PHE A O 1
ATOM 2027 N N . ASP A 1 251 ? 20.579 -9.918 3.930 1.00 96.56 251 ASP A N 1
ATOM 2028 C CA . ASP A 1 251 ? 21.745 -10.754 3.617 1.00 96.56 251 ASP A CA 1
ATOM 2029 C C . ASP A 1 251 ? 21.380 -11.970 2.743 1.00 96.56 251 ASP A C 1
ATOM 2031 O O . ASP A 1 251 ? 21.891 -13.072 2.927 1.00 96.56 251 ASP A O 1
ATOM 2035 N N . MET A 1 252 ? 20.452 -11.756 1.804 1.00 95.56 252 MET A N 1
ATOM 2036 C CA . MET A 1 252 ? 19.861 -12.771 0.927 1.00 95.56 252 MET A CA 1
ATOM 2037 C C . MET A 1 252 ? 19.767 -12.265 -0.513 1.00 95.56 252 MET A C 1
ATOM 2039 O O . MET A 1 252 ? 19.750 -11.057 -0.757 1.00 95.56 252 MET A O 1
ATOM 2043 N N . THR A 1 253 ? 19.605 -13.182 -1.464 1.00 94.25 253 THR A N 1
ATOM 2044 C CA . THR A 1 253 ? 19.110 -12.842 -2.805 1.00 94.25 253 THR A CA 1
ATOM 2045 C C . THR A 1 253 ? 17.587 -12.665 -2.810 1.00 94.25 253 THR A C 1
ATOM 2047 O O . THR A 1 253 ? 16.878 -13.115 -1.907 1.00 94.25 253 THR A O 1
ATOM 2050 N N . MET A 1 254 ? 17.050 -12.037 -3.863 1.00 92.44 254 MET A N 1
ATOM 2051 C CA . MET A 1 254 ? 15.597 -11.944 -4.073 1.00 92.44 254 MET A CA 1
ATOM 2052 C C . MET A 1 254 ? 14.946 -13.332 -4.141 1.00 92.44 254 MET A C 1
ATOM 2054 O O . MET A 1 254 ? 13.878 -13.548 -3.570 1.00 92.44 254 MET A O 1
ATOM 2058 N N . GLU A 1 255 ? 15.612 -14.289 -4.785 1.00 92.38 255 GLU A N 1
ATOM 2059 C CA . GLU A 1 255 ? 15.120 -15.660 -4.925 1.00 92.38 255 GLU A CA 1
ATOM 2060 C C . GLU A 1 255 ? 15.087 -16.384 -3.578 1.00 92.38 255 GLU A C 1
ATOM 2062 O O . GLU A 1 255 ? 14.122 -17.087 -3.293 1.00 92.38 255 GLU A O 1
ATOM 2067 N N . GLU A 1 256 ? 16.103 -16.186 -2.733 1.00 95.31 256 GLU A N 1
ATOM 2068 C CA . GLU A 1 256 ? 16.141 -16.728 -1.372 1.00 95.31 256 GLU A CA 1
ATOM 2069 C C . GLU A 1 256 ? 15.032 -16.133 -0.501 1.00 95.31 256 GLU A C 1
ATOM 2071 O O . GLU A 1 256 ? 14.314 -16.881 0.164 1.00 95.31 256 GLU A O 1
ATOM 2076 N N . LEU A 1 257 ? 14.840 -14.811 -0.561 1.00 95.56 257 LEU A N 1
ATOM 2077 C CA . LEU A 1 257 ? 13.771 -14.122 0.160 1.00 95.56 257 LEU A CA 1
ATOM 2078 C C . LEU A 1 257 ? 12.380 -14.611 -0.291 1.00 95.56 257 LEU A C 1
ATOM 2080 O O . LEU A 1 257 ? 11.510 -14.898 0.533 1.00 95.56 257 LEU A O 1
ATOM 2084 N N . TYR A 1 258 ? 12.159 -14.750 -1.599 1.00 94.25 258 TYR A N 1
ATOM 2085 C CA . TYR A 1 258 ? 10.897 -15.252 -2.148 1.00 94.25 258 TYR A CA 1
ATOM 2086 C C . TYR A 1 258 ? 10.656 -16.735 -1.817 1.00 94.25 258 TYR A C 1
ATOM 2088 O O . TYR A 1 258 ? 9.518 -17.155 -1.601 1.00 94.25 258 TYR A O 1
ATOM 2096 N N . ALA A 1 259 ? 11.724 -17.532 -1.743 1.00 93.12 259 ALA A N 1
ATOM 2097 C CA . ALA A 1 259 ? 11.670 -18.968 -1.488 1.00 93.12 259 ALA A CA 1
ATOM 2098 C C . ALA A 1 259 ? 11.739 -19.351 -0.001 1.00 93.12 259 ALA A C 1
ATOM 2100 O O . ALA A 1 259 ? 11.867 -20.545 0.299 1.00 93.12 259 ALA A O 1
ATOM 2101 N N . LEU A 1 260 ? 11.637 -18.389 0.929 1.00 92.88 260 LEU A N 1
ATOM 2102 C CA . LEU A 1 260 ? 11.579 -18.703 2.355 1.00 92.88 260 LEU A CA 1
ATOM 2103 C C . LEU A 1 260 ? 10.491 -19.760 2.630 1.00 92.88 260 LEU A C 1
ATOM 2105 O O . LEU A 1 260 ? 9.427 -19.763 1.992 1.00 92.88 260 LEU A O 1
ATOM 2109 N N . PRO A 1 261 ? 10.769 -20.720 3.530 1.00 86.12 261 PRO A N 1
ATOM 2110 C CA . PRO A 1 261 ? 9.832 -21.795 3.812 1.00 86.12 261 PRO A CA 1
ATOM 2111 C C . PRO A 1 261 ? 8.542 -21.235 4.418 1.00 86.12 261 PRO A C 1
ATOM 2113 O O . PRO A 1 261 ? 8.496 -20.110 4.898 1.00 86.12 261 PRO A O 1
ATOM 2116 N N . VAL A 1 262 ? 7.482 -22.037 4.431 1.00 75.31 262 VAL A N 1
ATOM 2117 C CA . VAL A 1 262 ? 6.372 -21.773 5.352 1.00 75.31 262 VAL A CA 1
ATOM 2118 C C . VAL A 1 262 ? 6.798 -22.268 6.736 1.00 75.31 262 VAL A C 1
ATOM 2120 O O . VAL A 1 262 ? 7.418 -23.329 6.834 1.00 75.31 262 VAL A O 1
ATOM 2123 N N . GLY A 1 263 ? 6.545 -21.493 7.790 1.00 62.78 263 GLY A N 1
ATOM 2124 C CA . GLY A 1 263 ? 6.769 -21.959 9.158 1.00 62.78 263 GLY A CA 1
ATOM 2125 C C . GLY A 1 263 ? 5.880 -23.168 9.466 1.00 62.78 263 GLY A C 1
ATOM 2126 O O . GLY A 1 263 ? 4.762 -23.250 8.952 1.00 62.78 263 GLY A O 1
ATOM 2127 N N . GLU A 1 264 ? 6.402 -24.121 10.247 1.00 50.81 264 GLU A N 1
ATOM 2128 C CA . GLU A 1 264 ? 5.632 -25.260 10.783 1.00 50.81 264 GLU A CA 1
ATOM 2129 C C . GLU A 1 264 ? 4.656 -24.834 11.886 1.00 50.81 264 GLU A C 1
ATOM 2131 O O . GLU A 1 264 ? 5.033 -23.969 12.711 1.00 50.81 264 GLU A O 1
#

pLDDT: mean 89.01, std 11.34, range [43.44, 98.19]

Foldseek 3Di:
DQDWDWDWDQAPLRKTWIWTARPVQQKIWIWIDDPRDIDIKMARPVVRDIPDDPVCQVVVLVVLCSRPNDDPDPGSVCVCVCVVQVVCCVPPVDGRVVVRPPPPPVCPPVVVPPQQLQCVVVVVLVWDADLVQLWTKDWDPPPHTKIKIAHDVVSDHHPPQFGIWIWTPDQPQKTWIWTHRPVQCKIWIWIDHPNDIKIWIDNVVPRDGTDIPPDPVSQQVRLCSRQVDHDPCSVCRVVVVVQVVCCVRPVDGPVCVNPDDRHD

Sequence (264 aa):
MTKCVRMDLMLDSGYTLVVLYYPEISAYVFQMNINGEQMNYIYNAADGTFMVDSNNRERFERMITAALGETDAENILLAPIPIFNDTIQMTFGVTADALYALPFDQTAAQPEQTPPPYALPYEQLGFTANAESAICLYEQAEPHYMQIAIHRPEWGVSPDEWNIEFHDSNVNGYKLVMQYFANEGKWHVYLEKDDVDCSFDDYPATDAKGWEYPDIETVHRMVGDAFASQGKELYYKPIAYFEQVVQERFDMTMEELYALPVGE

Secondary structure (DSSP, 8-state):
----EEEEEE-TTSPEEEEEEEGGGTEEEEEEEETTEEEEEEEETTTTEEE--GGGHHHHHHHHHHHH-S---SSGGGTHHHHHHHHHHHHHSS-HHHHHHS---GGGTGGG----GGGHHHHTTT-EEETTTTEEEEEE-SSS-EEEEE--GGGS--SSS-SEEEEEEEETTEEEEEEEETTTTEEEEEEEETTEEEEEEEETTTTEEEEEES-HHHHHHHHHHHHT--GGGGTTHHHHHHHHHHHHHHSS-HHHHHTPPPP-